Protein AF-A0A8X7X9A6-F1 (afdb_monomer_lite)

Sequence (214 aa):
MVQKIMFDCARGTQYQRFAFVFLFKFRELNLLDTETEPQMSLTRLIVRHYKYLNDPKLREILKKPESLLFIFDGLDEYKHKLDFTQEKLCSNPDDFFPVHILVTSLFRRTLLKGCTVLITTRPTALETLDMKRVDRFAEILGFFPEQRLMYFKKFFGDADQGSEAFQYVEENAILYTMCFNPSYCWIICSVLKSHFMTPEEERGAAPKLSLSSL

Foldseek 3Di:
DVVVVVVCCVVVVDDVLAPDEAEDELLVLQVQCDPVQNKFFLLVVRCVVVVVDDSVNVVVNLVCQLNYEYEYEEVVNHPDQQDLPPVLADQDRGDIDGPSNVVSNVLQCSYSNNHHYHYDYDPVCCVSDPVVSDPDDDDDFADDPVRLLVLQCVLLVHNVLSNVLLVVQVVPPVLNVVNSHVVSSVVSSVQQNVQSVDPPVPHDDGDDDDPVVD

Secondary structure (DSSP, 8-state):
-HHHHHHHHHTTSS-TT-SEEEEEEHHHHTTT--TT-S-B-HHHHHHHH-TTS-HHHHHHHHT-GGGEEEEEE-GGG-SSPPP--GGG----TTS-B-HHHHHHHHHTTSSSTT-EEEE---GGGGGGS-GGG-S---------HHHHHHHHHHHHSSHHHHHHHHHHHHTSHHHHHHTTSHHHHHHHHHHHHHHHTS-GGG--SPP---TT--

InterPro domains:
  IPR007111 NACHT nucleoside triphosphatase [PF05729] (2-158)
  IPR007111 NACHT nucleoside triphosphatase [PS50837] (1-125)
  IPR027417 P-loop containing nucleoside triphosphate hydrolase [G3DSA:3.40.50.300] (1-134)
  IPR050637 NLRP family, innate immunity and inflammation regulators [PTHR45690] (1-204)

Radius of gyration: 22.31 Å; chains: 1; bounding box: 51×38×62 Å

Organism: Polypterus senegalus (NCBI:txid55291)

pLDDT: mean 91.32, std 8.47, range [50.25, 98.31]

Structure (mmCIF, N/CA/C/O backbone):
data_AF-A0A8X7X9A6-F1
#
_entry.id   AF-A0A8X7X9A6-F1
#
loop_
_atom_site.group_PDB
_atom_site.id
_atom_site.type_symbol
_atom_site.label_atom_id
_atom_site.label_alt_id
_atom_site.label_comp_id
_atom_site.label_asym_id
_atom_site.label_entity_id
_atom_site.label_seq_id
_atom_site.pdbx_PDB_ins_code
_atom_site.Cartn_x
_atom_site.Cartn_y
_atom_site.Cartn_z
_atom_site.occupancy
_atom_site.B_iso_or_equiv
_atom_site.auth_seq_id
_atom_site.auth_comp_id
_atom_site.auth_asym_id
_atom_site.auth_atom_id
_atom_site.pdbx_PDB_model_num
ATOM 1 N N . MET A 1 1 ? -5.008 -0.298 4.026 1.00 90.00 1 MET A N 1
ATOM 2 C CA . MET A 1 1 ? -5.620 -0.645 2.719 1.00 90.00 1 MET A CA 1
ATOM 3 C C . MET A 1 1 ? -4.847 -1.742 1.991 1.00 90.00 1 MET A C 1
ATOM 5 O O . MET A 1 1 ? -5.421 -2.796 1.766 1.00 90.00 1 MET A O 1
ATOM 9 N N . VAL A 1 2 ? -3.567 -1.540 1.658 1.00 94.12 2 VAL A N 1
ATOM 10 C CA . VAL A 1 2 ? -2.753 -2.500 0.879 1.00 94.12 2 VAL A CA 1
ATOM 11 C C . VAL A 1 2 ? -2.776 -3.922 1.449 1.00 94.12 2 VAL A C 1
ATOM 13 O O . VAL A 1 2 ? -3.038 -4.874 0.723 1.00 94.12 2 VAL A O 1
ATOM 16 N N . GLN A 1 3 ? -2.622 -4.073 2.767 1.00 92.19 3 GLN A N 1
ATOM 17 C CA . GLN A 1 3 ? -2.722 -5.381 3.429 1.00 92.19 3 GLN A CA 1
ATOM 18 C C . GLN A 1 3 ? -4.077 -6.075 3.205 1.00 92.19 3 GLN A C 1
ATOM 20 O O . GLN A 1 3 ? -4.126 -7.293 3.063 1.00 92.19 3 GLN A O 1
ATOM 25 N N . LYS A 1 4 ? -5.179 -5.316 3.124 1.00 91.94 4 LYS A N 1
ATOM 26 C CA . LYS A 1 4 ? -6.513 -5.861 2.836 1.00 91.94 4 LYS A CA 1
ATOM 27 C C . LYS A 1 4 ? -6.618 -6.342 1.389 1.00 91.94 4 LYS A C 1
ATOM 29 O O . LYS A 1 4 ? -7.165 -7.415 1.173 1.00 91.94 4 LYS A O 1
ATOM 34 N N . ILE A 1 5 ? -6.042 -5.604 0.434 1.00 92.94 5 ILE A N 1
ATOM 35 C CA . ILE A 1 5 ? -5.949 -6.028 -0.975 1.00 92.94 5 ILE A CA 1
ATOM 36 C C . ILE A 1 5 ? -5.202 -7.362 -1.069 1.00 92.94 5 ILE A C 1
ATOM 38 O O . ILE A 1 5 ? -5.707 -8.303 -1.675 1.00 92.94 5 ILE A O 1
ATOM 42 N N . MET A 1 6 ? -4.041 -7.463 -0.412 1.00 92.38 6 MET A N 1
ATOM 43 C CA . MET A 1 6 ? -3.255 -8.702 -0.365 1.00 92.38 6 MET A CA 1
ATOM 44 C C . MET A 1 6 ? -4.058 -9.861 0.232 1.00 92.38 6 MET A C 1
ATOM 46 O O . MET A 1 6 ? -4.096 -10.947 -0.343 1.00 92.38 6 MET A O 1
ATOM 50 N N . PHE A 1 7 ? -4.728 -9.624 1.362 1.00 93.06 7 PHE A N 1
ATOM 51 C CA . PHE A 1 7 ? -5.538 -10.632 2.042 1.00 93.06 7 PHE A CA 1
ATOM 52 C C . PHE A 1 7 ? -6.712 -11.121 1.183 1.00 93.06 7 PHE A C 1
ATOM 54 O O . PHE A 1 7 ? -6.932 -12.326 1.072 1.00 93.06 7 PHE A O 1
ATOM 61 N N . ASP A 1 8 ? -7.451 -10.206 0.554 1.00 93.38 8 ASP A N 1
ATOM 62 C CA . ASP A 1 8 ? -8.605 -10.566 -0.272 1.00 93.38 8 ASP A CA 1
ATOM 63 C C . ASP A 1 8 ? -8.198 -11.273 -1.563 1.00 93.38 8 ASP A C 1
ATOM 65 O O . ASP A 1 8 ? -8.866 -12.222 -1.977 1.00 93.38 8 ASP A O 1
ATOM 69 N N . CYS A 1 9 ? -7.082 -10.851 -2.165 1.00 91.75 9 CYS A N 1
ATOM 70 C CA . CYS A 1 9 ? -6.512 -11.529 -3.321 1.00 91.75 9 CYS A CA 1
ATOM 71 C C . CYS A 1 9 ? -6.091 -12.959 -2.959 1.00 91.75 9 CYS A C 1
ATOM 73 O O . CYS A 1 9 ? -6.459 -13.899 -3.656 1.00 91.75 9 CYS A O 1
ATOM 75 N N . ALA A 1 10 ? -5.386 -13.145 -1.836 1.00 90.69 10 ALA A N 1
ATOM 76 C CA . ALA A 1 10 ? -4.943 -14.464 -1.378 1.00 90.69 10 ALA A CA 1
ATOM 77 C C . ALA A 1 10 ? -6.111 -15.407 -1.043 1.00 90.69 10 ALA A C 1
ATOM 79 O O . ALA A 1 10 ? -5.999 -16.618 -1.220 1.00 90.69 10 ALA A O 1
ATOM 80 N N . ARG A 1 11 ? -7.245 -14.865 -0.580 1.00 93.00 11 ARG A N 1
ATOM 81 C CA . ARG A 1 11 ? -8.472 -15.640 -0.335 1.00 93.00 11 ARG A CA 1
ATOM 82 C C . ARG A 1 11 ? -9.346 -15.834 -1.574 1.00 93.00 11 ARG A C 1
ATOM 84 O O . ARG A 1 11 ? -10.337 -16.554 -1.488 1.00 93.00 11 ARG A O 1
ATOM 91 N N . GLY A 1 12 ? -9.036 -15.166 -2.683 1.00 91.12 12 GLY A N 1
ATOM 92 C CA . GLY A 1 12 ? -9.871 -15.163 -3.881 1.00 91.12 12 GLY A CA 1
ATOM 93 C C . GLY A 1 12 ? -11.242 -14.508 -3.678 1.00 91.12 12 GLY A C 1
ATOM 94 O O . GLY A 1 12 ? -12.165 -14.786 -4.441 1.00 91.12 12 GLY A O 1
ATOM 95 N N . THR A 1 13 ? -11.409 -13.657 -2.660 1.00 93.25 13 THR A N 1
ATOM 96 C CA . THR A 1 13 ? -12.679 -12.954 -2.400 1.00 93.25 13 THR A CA 1
ATOM 97 C C . THR A 1 13 ? -12.831 -11.708 -3.264 1.00 93.25 13 THR A C 1
ATOM 99 O O . THR A 1 13 ? -13.952 -11.326 -3.587 1.00 93.25 13 THR A O 1
ATOM 102 N N . GLN A 1 14 ? -11.716 -11.079 -3.640 1.00 92.56 14 GLN A N 1
ATOM 103 C CA . GLN A 1 14 ? -11.644 -9.946 -4.562 1.00 92.56 14 GLN A CA 1
ATOM 104 C C . GLN A 1 14 ? -10.390 -10.075 -5.432 1.00 92.56 14 GLN A C 1
ATOM 106 O O . GLN A 1 14 ? -9.480 -10.838 -5.116 1.00 92.56 14 GLN A O 1
ATOM 111 N N . TYR A 1 15 ? -10.326 -9.289 -6.509 1.00 92.25 15 TYR A N 1
ATOM 112 C CA . TYR A 1 15 ? -9.143 -9.171 -7.367 1.00 92.25 15 TYR A CA 1
ATOM 113 C C . TYR A 1 15 ? -8.709 -10.471 -8.076 1.00 92.25 15 TYR A C 1
ATOM 115 O O . TYR A 1 15 ? -7.549 -10.580 -8.466 1.00 92.25 15 TYR A O 1
ATOM 123 N N . GLN A 1 16 ? -9.628 -11.417 -8.336 1.00 92.12 16 GLN A N 1
ATOM 124 C CA . GLN A 1 16 ? -9.291 -12.739 -8.908 1.00 92.12 16 GLN A CA 1
ATOM 125 C C . GLN A 1 16 ? -8.669 -12.690 -10.315 1.00 92.12 16 GLN A C 1
ATOM 127 O O . GLN A 1 16 ? -8.129 -13.686 -10.786 1.00 92.12 16 GLN A O 1
ATOM 132 N N . ARG A 1 17 ? -8.723 -11.540 -10.999 1.00 94.62 17 ARG A N 1
ATOM 133 C CA . ARG A 1 17 ? -8.012 -11.335 -12.271 1.00 94.62 17 ARG A CA 1
ATOM 134 C C . ARG A 1 17 ? -6.488 -11.410 -12.131 1.00 94.62 17 ARG A C 1
ATOM 136 O O . ARG A 1 17 ? -5.809 -11.622 -13.129 1.00 94.62 17 ARG A O 1
ATOM 143 N N . PHE A 1 18 ? -5.955 -11.186 -10.928 1.00 95.62 18 PHE A N 1
ATOM 144 C CA . PHE A 1 18 ? -4.522 -11.232 -10.676 1.00 95.62 18 PHE A CA 1
ATOM 145 C C . PHE A 1 18 ? -4.132 -12.596 -10.117 1.00 95.62 18 PHE A C 1
ATOM 147 O O . PHE A 1 18 ? -4.610 -13.006 -9.063 1.00 95.62 18 PHE A O 1
ATOM 154 N N . ALA A 1 19 ? -3.236 -13.283 -10.820 1.00 92.56 19 ALA A N 1
ATOM 155 C CA . ALA A 1 19 ? -2.636 -14.523 -10.347 1.00 92.56 19 ALA A CA 1
ATOM 156 C C . ALA A 1 19 ? -1.534 -14.249 -9.313 1.00 92.56 19 ALA A C 1
ATOM 158 O O . ALA A 1 19 ? -1.322 -15.055 -8.410 1.00 92.56 19 ALA A O 1
ATOM 159 N N . PHE A 1 20 ? -0.842 -13.108 -9.438 1.00 93.50 20 PHE A N 1
ATOM 160 C CA . PHE A 1 20 ? 0.237 -12.709 -8.538 1.00 93.50 20 PHE A CA 1
ATOM 161 C C . PHE A 1 20 ? 0.156 -11.227 -8.184 1.00 93.50 20 PHE A C 1
ATOM 163 O O . PHE A 1 20 ? -0.096 -10.372 -9.038 1.00 93.50 20 PHE A O 1
ATOM 170 N N . VAL A 1 21 ? 0.431 -10.935 -6.912 1.00 95.69 21 VAL A N 1
ATOM 171 C CA . VAL A 1 21 ? 0.544 -9.573 -6.391 1.00 95.69 21 VAL A CA 1
ATOM 172 C C . VAL A 1 21 ? 1.913 -9.399 -5.747 1.00 95.69 21 VAL A C 1
ATOM 174 O O . VAL A 1 21 ? 2.234 -10.075 -4.770 1.00 95.69 21 VAL A O 1
ATOM 177 N N . PHE A 1 22 ? 2.707 -8.482 -6.289 1.00 96.50 22 PHE A N 1
ATOM 178 C CA . PHE A 1 22 ? 4.009 -8.106 -5.756 1.00 96.50 22 PHE A CA 1
ATOM 179 C C . PHE A 1 22 ? 3.884 -6.782 -5.011 1.00 96.50 22 PHE A C 1
ATOM 181 O O . PHE A 1 22 ? 3.679 -5.738 -5.620 1.00 96.50 22 PHE A O 1
ATOM 188 N N . LEU A 1 23 ? 4.011 -6.827 -3.691 1.00 97.25 23 LEU A N 1
ATOM 189 C CA . LEU A 1 23 ? 4.102 -5.656 -2.829 1.00 97.25 23 LEU A CA 1
ATOM 190 C C . LEU A 1 23 ? 5.566 -5.272 -2.584 1.00 97.25 23 LEU A C 1
ATOM 192 O O . LEU A 1 23 ? 6.362 -6.104 -2.147 1.00 97.25 23 LEU A O 1
ATOM 196 N N . PHE A 1 24 ? 5.883 -4.001 -2.797 1.00 97.12 24 PHE A N 1
ATOM 197 C CA . PHE A 1 24 ? 7.146 -3.372 -2.434 1.00 97.12 24 PHE A CA 1
ATOM 198 C C . PHE A 1 24 ? 6.859 -2.088 -1.662 1.00 97.12 24 PHE A C 1
ATOM 200 O O . PHE A 1 24 ? 6.059 -1.266 -2.105 1.00 97.12 24 PHE A O 1
ATOM 207 N N . LYS A 1 25 ? 7.514 -1.880 -0.520 1.00 96.81 25 LYS A N 1
ATOM 208 C CA . LYS A 1 25 ? 7.434 -0.597 0.189 1.00 96.81 25 LYS A CA 1
ATOM 209 C C . LYS A 1 25 ? 8.600 0.279 -0.219 1.00 96.81 25 LYS A C 1
ATOM 211 O O . LYS A 1 25 ? 9.745 -0.164 -0.142 1.00 96.81 25 LYS A O 1
ATOM 216 N N . PHE A 1 26 ? 8.351 1.531 -0.578 1.00 96.25 26 PHE A N 1
ATOM 217 C CA . PHE A 1 26 ? 9.426 2.439 -0.980 1.00 96.25 26 PHE A CA 1
ATOM 218 C C . PHE A 1 26 ? 10.484 2.636 0.110 1.00 96.25 26 PHE A C 1
ATOM 220 O O . PHE A 1 26 ? 11.677 2.674 -0.194 1.00 96.25 26 PHE A O 1
ATOM 227 N N . ARG A 1 27 ? 10.075 2.646 1.385 1.00 95.12 27 ARG A N 1
ATOM 228 C CA . ARG A 1 27 ? 11.006 2.664 2.520 1.00 95.12 27 ARG A CA 1
ATOM 229 C C . ARG A 1 27 ? 11.972 1.473 2.525 1.00 95.12 27 ARG A C 1
ATOM 231 O O . ARG A 1 27 ? 13.132 1.643 2.880 1.00 95.12 27 ARG A O 1
ATOM 238 N N . GLU A 1 28 ? 11.512 0.286 2.134 1.00 93.88 28 GLU A N 1
ATOM 239 C CA . GLU A 1 28 ? 12.356 -0.912 2.020 1.00 93.88 28 GLU A CA 1
ATOM 240 C C . GLU A 1 28 ? 13.242 -0.830 0.765 1.00 93.88 28 GLU A C 1
ATOM 242 O O . GLU A 1 28 ? 14.424 -1.161 0.824 1.00 93.88 28 GLU A O 1
ATOM 247 N N . LEU A 1 29 ? 12.720 -0.291 -0.345 1.00 93.88 29 LEU A N 1
ATOM 248 C CA . LEU A 1 29 ? 13.490 -0.072 -1.577 1.00 93.88 29 LEU A CA 1
ATOM 249 C C . LEU A 1 29 ? 14.658 0.911 -1.391 1.00 93.88 29 LEU A C 1
ATOM 251 O O . LEU A 1 29 ? 15.699 0.736 -2.021 1.00 93.88 29 LEU A O 1
ATOM 255 N N . ASN A 1 30 ? 14.532 1.901 -0.501 1.00 92.31 30 ASN A N 1
ATOM 256 C CA . ASN A 1 30 ? 15.628 2.819 -0.157 1.00 92.31 30 ASN A CA 1
ATOM 257 C C . ASN A 1 30 ? 16.884 2.097 0.365 1.00 92.31 30 ASN A C 1
ATOM 259 O O . ASN A 1 30 ? 17.984 2.638 0.233 1.00 92.31 30 ASN A O 1
ATOM 263 N N . LEU A 1 31 ? 16.718 0.907 0.959 1.00 90.25 31 LEU A N 1
ATOM 264 C CA . LEU A 1 31 ? 17.797 0.090 1.529 1.00 90.25 31 LEU A CA 1
ATOM 265 C C . LEU A 1 31 ? 18.546 -0.736 0.477 1.00 90.25 31 LEU A C 1
ATOM 267 O O . LEU A 1 31 ? 19.560 -1.348 0.797 1.00 90.25 31 LEU A O 1
ATOM 271 N N . LEU A 1 32 ? 18.020 -0.810 -0.747 1.00 86.94 32 LEU A N 1
ATOM 272 C CA . LEU A 1 32 ? 18.603 -1.588 -1.844 1.00 86.94 32 LEU A CA 1
ATOM 273 C C . LEU A 1 32 ? 19.543 -0.762 -2.710 1.00 86.94 32 LEU A C 1
ATOM 275 O O . LEU A 1 32 ? 20.380 -1.319 -3.403 1.00 86.94 32 LEU A O 1
ATOM 279 N N . ASP A 1 33 ? 19.393 0.555 -2.661 1.00 74.44 33 ASP A N 1
ATOM 280 C CA . ASP A 1 33 ? 20.302 1.497 -3.288 1.00 74.44 33 ASP A CA 1
ATOM 281 C C . ASP A 1 33 ? 21.493 1.737 -2.346 1.00 74.44 33 ASP A C 1
ATOM 283 O O . ASP A 1 33 ? 21.508 2.686 -1.553 1.00 74.44 33 ASP A O 1
ATOM 287 N N . THR A 1 34 ? 22.438 0.792 -2.376 1.00 74.19 34 THR A N 1
ATOM 288 C CA . THR A 1 34 ? 23.719 0.831 -1.657 1.00 74.19 34 THR A CA 1
ATOM 289 C C . THR A 1 34 ? 24.877 0.921 -2.645 1.00 74.19 34 THR A C 1
ATOM 291 O O . THR A 1 34 ? 24.765 0.480 -3.787 1.00 74.19 34 THR A O 1
ATOM 294 N N . GLU A 1 35 ? 26.032 1.415 -2.189 1.00 62.78 35 GLU A N 1
ATOM 295 C CA . GLU A 1 35 ? 27.257 1.491 -3.007 1.00 62.78 35 GLU A CA 1
ATOM 296 C C . GLU A 1 35 ? 27.673 0.132 -3.604 1.00 62.78 35 GLU A C 1
ATOM 298 O O . GLU A 1 35 ? 28.313 0.073 -4.650 1.00 62.78 35 GLU A O 1
ATOM 303 N N . THR A 1 36 ? 27.286 -0.969 -2.956 1.00 66.62 36 THR A N 1
ATOM 304 C CA . THR A 1 36 ? 27.638 -2.342 -3.339 1.00 66.62 36 THR A CA 1
ATOM 305 C C . THR A 1 36 ? 26.687 -2.995 -4.345 1.00 66.62 36 THR A C 1
ATOM 307 O O . THR A 1 36 ? 27.099 -3.917 -5.046 1.00 66.62 36 THR A O 1
ATOM 310 N N . GLU A 1 37 ? 25.432 -2.550 -4.447 1.00 72.12 37 GLU A N 1
ATOM 311 C CA . GLU A 1 37 ? 24.448 -3.074 -5.407 1.00 72.12 37 GLU A CA 1
ATOM 312 C C . GLU A 1 37 ? 23.627 -1.928 -6.030 1.00 72.12 37 GLU A C 1
ATOM 314 O O . GLU A 1 37 ? 22.408 -1.875 -5.866 1.00 72.12 37 GLU A O 1
ATOM 319 N N . PRO A 1 38 ? 24.265 -1.010 -6.782 1.00 83.88 38 PRO A N 1
ATOM 320 C CA . PRO A 1 38 ? 23.601 0.193 -7.299 1.00 83.88 38 PRO A CA 1
ATOM 321 C C . PRO A 1 38 ? 22.536 -0.109 -8.369 1.00 83.88 38 PRO A C 1
ATOM 323 O O . PRO A 1 38 ? 21.730 0.751 -8.728 1.00 83.88 38 PRO A O 1
ATOM 326 N N . GLN A 1 39 ? 22.550 -1.322 -8.927 1.00 92.31 39 GLN A N 1
ATOM 327 C CA . GLN A 1 39 ? 21.644 -1.767 -9.978 1.00 92.31 39 GLN A CA 1
ATOM 328 C C . GLN A 1 39 ? 21.251 -3.227 -9.767 1.00 92.31 39 GLN A C 1
ATOM 330 O O . GLN A 1 39 ? 22.056 -4.061 -9.343 1.00 92.31 39 GLN A O 1
ATOM 335 N N . MET A 1 40 ? 20.012 -3.555 -10.119 1.00 93.31 40 MET A N 1
ATOM 336 C CA . MET A 1 40 ? 19.513 -4.926 -10.147 1.00 93.31 40 MET A CA 1
ATOM 337 C C . MET A 1 40 ? 18.455 -5.090 -11.231 1.00 93.31 40 MET A C 1
ATOM 339 O O . MET A 1 40 ? 17.904 -4.113 -11.728 1.00 93.31 40 MET A O 1
ATOM 343 N N . SER A 1 41 ? 18.173 -6.332 -11.606 1.00 95.69 41 SER A N 1
ATOM 344 C CA . SER A 1 41 ? 17.049 -6.647 -12.479 1.00 95.69 41 SER A CA 1
ATOM 345 C C . SER A 1 41 ? 15.729 -6.692 -11.703 1.00 95.69 41 SER A C 1
ATOM 347 O O . SER A 1 41 ? 15.715 -6.870 -10.478 1.00 95.69 41 SER A O 1
ATOM 349 N N . LEU A 1 42 ? 14.597 -6.588 -12.409 1.00 96.69 42 LEU A N 1
ATOM 350 C CA . LEU A 1 42 ? 13.281 -6.785 -11.792 1.00 96.69 42 LEU A CA 1
ATOM 351 C C . LEU A 1 42 ? 13.141 -8.211 -11.246 1.00 96.69 42 LEU A C 1
ATOM 353 O O . LEU A 1 42 ? 12.592 -8.401 -10.160 1.00 96.69 42 LEU A O 1
ATOM 357 N N . THR A 1 43 ? 13.669 -9.208 -11.963 1.00 95.88 43 THR A N 1
ATOM 358 C CA . THR A 1 43 ? 13.678 -10.602 -11.500 1.00 95.88 43 THR A CA 1
ATOM 359 C C . THR A 1 43 ? 14.405 -10.736 -10.163 1.00 95.88 43 THR A C 1
ATOM 361 O O . THR A 1 43 ? 13.825 -11.241 -9.200 1.00 95.88 43 THR A O 1
ATOM 364 N N . ARG A 1 44 ? 15.610 -10.166 -10.041 1.00 93.81 44 ARG A N 1
ATOM 365 C CA . ARG A 1 44 ? 16.379 -10.158 -8.788 1.00 93.81 44 ARG A CA 1
ATOM 366 C C . ARG A 1 44 ? 15.660 -9.403 -7.668 1.00 93.81 44 ARG A C 1
ATOM 368 O O . ARG A 1 44 ? 15.648 -9.882 -6.532 1.00 93.81 44 ARG A O 1
ATOM 375 N N . LEU A 1 45 ? 15.040 -8.260 -7.973 1.00 94.69 45 LEU A N 1
ATOM 376 C CA . LEU A 1 45 ? 14.261 -7.484 -7.004 1.00 94.69 45 LEU A CA 1
ATOM 377 C C . LEU A 1 45 ? 13.106 -8.313 -6.415 1.00 94.69 45 LEU A C 1
ATOM 379 O O . LEU A 1 45 ? 12.915 -8.325 -5.194 1.00 94.69 45 LEU A O 1
ATOM 383 N N . ILE A 1 46 ? 12.371 -9.033 -7.269 1.00 95.69 46 ILE A N 1
ATOM 384 C CA . ILE A 1 46 ? 11.277 -9.917 -6.853 1.00 95.69 46 ILE A CA 1
ATOM 385 C C . ILE A 1 46 ? 11.818 -11.071 -6.006 1.00 95.69 46 ILE A C 1
ATOM 387 O O . ILE A 1 46 ? 11.346 -11.254 -4.887 1.00 95.69 46 ILE A O 1
ATOM 391 N N . VAL A 1 47 ? 12.828 -11.811 -6.474 1.00 93.38 47 VAL A N 1
ATOM 392 C CA . VAL A 1 47 ? 13.394 -12.964 -5.741 1.00 93.38 47 VAL A CA 1
ATOM 393 C C . VAL A 1 47 ? 13.900 -12.561 -4.351 1.00 93.38 47 VAL A C 1
ATOM 395 O O . VAL A 1 47 ? 13.724 -13.302 -3.383 1.00 93.38 47 VAL A O 1
ATOM 398 N N . ARG A 1 48 ? 14.475 -11.359 -4.210 1.00 89.94 48 ARG A N 1
ATOM 399 C CA . ARG A 1 48 ? 14.961 -10.853 -2.917 1.00 89.94 48 ARG A CA 1
ATOM 400 C C . ARG A 1 48 ? 13.844 -10.685 -1.881 1.00 89.94 48 ARG A C 1
ATOM 402 O O . ARG A 1 48 ? 14.064 -11.008 -0.714 1.00 89.94 48 ARG A O 1
ATOM 409 N N . HIS A 1 49 ? 12.667 -10.216 -2.299 1.00 90.56 49 HIS A N 1
ATOM 410 C CA . HIS A 1 49 ? 11.500 -10.047 -1.419 1.00 90.56 49 HIS A CA 1
ATOM 411 C C . HIS A 1 49 ? 10.671 -11.332 -1.293 1.00 90.56 49 HIS A C 1
ATOM 413 O O . HIS A 1 49 ? 10.076 -11.598 -0.251 1.00 90.56 49 HIS A O 1
ATOM 419 N N . TYR A 1 50 ? 10.670 -12.159 -2.336 1.00 91.69 50 TYR A N 1
ATOM 420 C CA . TYR A 1 50 ? 9.845 -13.351 -2.476 1.00 91.69 50 TYR A CA 1
ATOM 421 C C . TYR A 1 50 ? 10.729 -14.575 -2.715 1.00 91.69 50 TYR A C 1
ATOM 423 O O . TYR A 1 50 ? 10.663 -15.207 -3.765 1.00 91.69 50 TYR A O 1
ATOM 431 N N . LYS A 1 51 ? 11.547 -14.934 -1.716 1.00 86.50 51 LYS A N 1
ATOM 432 C CA . LYS A 1 51 ? 12.578 -15.993 -1.807 1.00 86.50 51 LYS A CA 1
ATOM 433 C C . LYS A 1 51 ? 12.067 -17.365 -2.270 1.00 86.50 51 LYS A C 1
ATOM 435 O O . LYS A 1 51 ? 12.851 -18.197 -2.709 1.00 86.50 51 LYS A O 1
ATOM 440 N N . TYR A 1 52 ? 10.766 -17.619 -2.142 1.00 86.25 52 TYR A N 1
ATOM 441 C CA . TYR A 1 52 ? 10.121 -18.857 -2.585 1.00 86.25 52 TYR A CA 1
ATOM 442 C C . TYR A 1 52 ? 9.879 -18.911 -4.105 1.00 86.25 52 TYR A C 1
ATOM 444 O O . TYR A 1 52 ? 9.605 -19.985 -4.648 1.00 86.25 52 TYR A O 1
ATOM 452 N N . LEU A 1 53 ? 9.976 -17.775 -4.800 1.00 88.38 53 LEU A N 1
ATOM 453 C CA . LEU A 1 53 ? 9.977 -17.697 -6.255 1.00 88.38 53 LEU A CA 1
ATOM 454 C C . LEU A 1 53 ? 11.421 -17.851 -6.728 1.00 88.38 53 LEU A C 1
ATOM 456 O O . LEU A 1 53 ? 12.227 -16.943 -6.574 1.00 88.38 53 LEU A O 1
ATOM 460 N N . ASN A 1 54 ? 11.759 -19.015 -7.276 1.00 82.38 54 ASN A N 1
ATOM 461 C CA . ASN A 1 54 ? 13.033 -19.208 -7.963 1.00 82.38 54 ASN A CA 1
ATOM 462 C C . ASN A 1 54 ? 12.953 -18.693 -9.412 1.00 82.38 54 ASN A C 1
ATOM 464 O O . ASN A 1 54 ? 11.860 -18.578 -9.976 1.00 82.38 54 ASN A O 1
ATOM 468 N N . ASP A 1 55 ? 14.108 -18.412 -10.022 1.00 77.50 55 ASP A N 1
ATOM 469 C CA . ASP A 1 55 ? 14.194 -17.792 -11.353 1.00 77.50 55 ASP A CA 1
ATOM 470 C C . ASP A 1 55 ? 13.345 -18.485 -12.437 1.00 77.50 55 ASP A C 1
ATOM 472 O O . ASP A 1 55 ? 12.631 -17.778 -13.150 1.00 77.50 55 ASP A O 1
ATOM 476 N N . PRO A 1 56 ? 13.325 -19.830 -12.573 1.00 87.06 56 PRO A N 1
ATOM 477 C CA . PRO A 1 56 ? 12.520 -20.476 -13.610 1.00 87.06 56 PRO A CA 1
ATOM 478 C C . PRO A 1 56 ? 11.015 -20.242 -13.436 1.00 87.06 56 PRO A C 1
ATOM 480 O O . PRO A 1 56 ? 10.331 -19.895 -14.395 1.00 87.06 56 PRO A O 1
ATOM 483 N N . LYS A 1 57 ? 10.488 -20.383 -12.209 1.00 88.50 57 LYS A N 1
ATOM 484 C CA . LYS A 1 57 ? 9.058 -20.160 -11.940 1.00 88.50 57 LYS A CA 1
ATOM 485 C C . LYS A 1 57 ? 8.683 -18.699 -12.132 1.00 88.50 57 LYS A C 1
ATOM 487 O O . LYS A 1 57 ? 7.638 -18.410 -12.708 1.00 88.50 57 LYS A O 1
ATOM 492 N N . LEU A 1 58 ? 9.538 -17.788 -11.669 1.00 94.19 58 LEU A N 1
ATOM 493 C CA . LEU A 1 58 ? 9.309 -16.360 -11.826 1.00 94.19 58 LEU A CA 1
ATOM 494 C C . LEU A 1 58 ? 9.224 -15.972 -13.304 1.00 94.19 58 LEU A C 1
ATOM 496 O O . LEU A 1 58 ? 8.291 -15.277 -13.694 1.00 94.19 58 LEU A O 1
ATOM 500 N N . ARG A 1 59 ? 10.138 -16.468 -14.144 1.00 92.56 59 ARG A N 1
ATOM 501 C CA . ARG A 1 59 ? 10.124 -16.192 -15.588 1.00 92.56 59 ARG A CA 1
ATOM 502 C C . ARG A 1 59 ? 8.816 -16.619 -16.250 1.00 92.56 59 ARG A C 1
ATOM 504 O O . ARG A 1 59 ? 8.288 -15.860 -17.054 1.00 92.56 59 ARG A O 1
ATOM 511 N N . GLU A 1 60 ? 8.257 -17.774 -15.887 1.00 93.81 60 GLU A N 1
ATOM 512 C CA . GLU A 1 60 ? 6.950 -18.201 -16.409 1.00 93.81 60 GLU A CA 1
ATOM 513 C C . GLU A 1 60 ? 5.801 -17.303 -15.935 1.00 93.81 60 GLU A C 1
ATOM 515 O O . GLU A 1 60 ? 4.913 -16.979 -16.724 1.00 93.81 60 GLU A O 1
ATOM 520 N N . ILE A 1 61 ? 5.832 -16.848 -14.678 1.00 95.25 61 ILE A N 1
ATOM 521 C CA . ILE A 1 61 ? 4.844 -15.901 -14.137 1.00 95.25 61 ILE A CA 1
ATOM 522 C C . ILE A 1 61 ? 4.887 -14.578 -14.914 1.00 95.25 61 ILE A C 1
ATOM 524 O O . ILE A 1 61 ? 3.846 -14.052 -15.311 1.00 95.25 61 ILE A O 1
ATOM 528 N N . LEU A 1 62 ? 6.089 -14.060 -15.184 1.00 96.38 62 LEU A N 1
ATOM 529 C CA . LEU A 1 62 ? 6.279 -12.777 -15.864 1.00 96.38 62 LEU A CA 1
ATOM 530 C C . LEU A 1 62 ? 5.837 -12.779 -17.339 1.00 96.38 62 LEU A C 1
ATOM 532 O O . LEU A 1 62 ? 5.616 -11.705 -17.896 1.00 96.38 62 LEU A O 1
ATOM 536 N N . LYS A 1 63 ? 5.638 -13.950 -17.966 1.00 95.56 63 LYS A N 1
ATOM 537 C CA . LYS A 1 63 ? 5.105 -14.061 -19.340 1.00 95.56 63 LYS A CA 1
ATOM 538 C C . LYS A 1 63 ? 3.626 -13.680 -19.470 1.00 95.56 63 LYS A C 1
ATOM 540 O O . LYS A 1 63 ? 3.167 -13.505 -20.596 1.00 95.56 63 LYS A O 1
ATOM 545 N N . LYS A 1 64 ? 2.885 -13.564 -18.361 1.00 97.06 64 LYS A N 1
ATOM 546 C CA . LYS A 1 64 ? 1.454 -13.196 -18.340 1.00 97.06 64 LYS A CA 1
ATOM 547 C C . LYS A 1 64 ? 1.225 -11.872 -17.602 1.00 97.06 64 LYS A C 1
ATOM 549 O O . LYS A 1 64 ? 0.599 -11.872 -16.534 1.00 97.06 64 LYS A O 1
ATOM 554 N N . PRO A 1 65 ? 1.771 -10.749 -18.106 1.00 97.38 65 PRO A N 1
ATOM 555 C CA . PRO A 1 65 ? 1.783 -9.474 -17.395 1.00 97.38 65 PRO A CA 1
ATOM 556 C C . PRO A 1 65 ? 0.386 -8.987 -16.990 1.00 97.38 65 PRO A C 1
ATOM 558 O O . PRO A 1 65 ? 0.238 -8.433 -15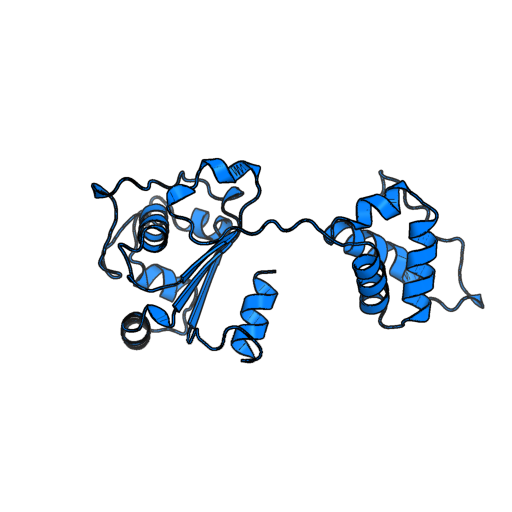.908 1.00 97.38 65 PRO A O 1
ATOM 561 N N . GLU A 1 66 ? -0.650 -9.252 -17.785 1.00 97.62 66 GLU A N 1
ATOM 562 C CA . GLU A 1 66 ? -2.052 -8.901 -17.514 1.00 97.62 66 GLU A CA 1
ATOM 563 C C . GLU A 1 66 ? -2.619 -9.504 -16.219 1.00 97.62 66 GLU A C 1
ATOM 565 O O . GLU A 1 66 ? -3.572 -8.971 -15.648 1.00 97.62 66 GLU A O 1
ATOM 570 N N . SER A 1 67 ? -2.009 -10.588 -15.735 1.00 96.94 67 SER A N 1
ATOM 571 C CA . SER A 1 67 ? -2.371 -11.258 -14.482 1.00 96.94 67 SER A CA 1
ATOM 572 C C . SER A 1 67 ? -1.548 -10.785 -13.277 1.00 96.94 67 SER A C 1
ATOM 574 O O . SER A 1 67 ? -1.678 -11.348 -12.188 1.00 96.94 67 SER A O 1
ATOM 576 N N . LEU A 1 68 ? -0.704 -9.761 -13.446 1.00 97.56 68 LEU A N 1
ATOM 577 C CA . LEU A 1 68 ? 0.202 -9.262 -12.413 1.00 97.56 68 LEU A CA 1
ATOM 578 C C . LEU A 1 68 ? -0.252 -7.903 -11.876 1.00 97.56 68 LEU A C 1
ATOM 580 O O . LEU A 1 68 ? -0.545 -6.973 -12.637 1.00 97.56 68 LEU A O 1
ATOM 584 N N . LEU A 1 69 ? -0.229 -7.777 -10.550 1.00 97.88 69 LEU A N 1
ATOM 585 C CA . LEU A 1 69 ? -0.374 -6.510 -9.843 1.00 97.88 69 LEU A CA 1
ATOM 586 C C . LEU A 1 69 ? 0.917 -6.184 -9.090 1.00 97.88 69 LEU A C 1
ATOM 588 O O . LEU A 1 69 ? 1.328 -6.921 -8.198 1.00 97.88 69 LEU A O 1
ATOM 592 N N . PHE A 1 70 ? 1.522 -5.047 -9.411 1.00 98.19 70 PHE A N 1
ATOM 593 C CA . PHE A 1 70 ? 2.628 -4.471 -8.656 1.00 98.19 70 PHE A CA 1
ATOM 594 C C . PHE A 1 70 ? 2.093 -3.362 -7.755 1.00 98.19 70 PHE A C 1
ATOM 596 O O . PHE A 1 70 ? 1.523 -2.388 -8.243 1.00 98.19 70 PHE A O 1
ATOM 603 N N . ILE A 1 71 ? 2.261 -3.503 -6.445 1.00 98.31 71 ILE A N 1
ATOM 604 C CA . ILE A 1 71 ? 1.915 -2.485 -5.457 1.00 98.31 71 ILE A CA 1
ATOM 605 C C . ILE A 1 71 ? 3.208 -1.855 -4.949 1.00 98.31 71 ILE A C 1
ATOM 607 O O . ILE A 1 71 ? 4.036 -2.548 -4.362 1.00 98.31 71 ILE A O 1
ATOM 611 N N . PHE A 1 72 ? 3.352 -0.546 -5.132 1.00 97.69 72 PHE A N 1
ATOM 612 C CA . PHE A 1 72 ? 4.409 0.253 -4.523 1.00 97.69 72 PHE A CA 1
ATOM 613 C C . PHE A 1 72 ? 3.811 1.148 -3.436 1.00 97.69 72 PHE A C 1
ATOM 615 O O . PHE A 1 72 ? 3.074 2.091 -3.724 1.00 97.69 72 PHE A O 1
ATOM 622 N N . ASP A 1 73 ? 4.087 0.812 -2.180 1.00 97.62 73 ASP A N 1
ATOM 623 C CA . ASP A 1 73 ? 3.467 1.438 -1.013 1.00 97.62 73 ASP A CA 1
ATOM 624 C C . ASP A 1 73 ? 4.374 2.535 -0.427 1.00 97.62 73 ASP A C 1
ATOM 626 O O . ASP A 1 73 ? 5.551 2.279 -0.150 1.00 97.62 73 ASP A O 1
ATOM 630 N N . GLY A 1 74 ? 3.829 3.743 -0.255 1.00 96.75 74 GLY A N 1
ATOM 631 C CA . GLY A 1 74 ? 4.462 4.866 0.448 1.00 96.75 74 GLY A CA 1
ATOM 632 C C . GLY A 1 74 ? 5.457 5.680 -0.380 1.00 96.75 74 GLY A C 1
ATOM 633 O O . GLY A 1 74 ? 6.592 5.864 0.048 1.00 96.75 74 GLY A O 1
ATOM 634 N N . LEU A 1 75 ? 5.079 6.171 -1.569 1.00 96.50 75 LEU A N 1
ATOM 635 C CA . LEU A 1 75 ? 5.991 6.950 -2.436 1.00 96.50 75 LEU A CA 1
ATOM 636 C C . LEU A 1 75 ? 6.600 8.177 -1.744 1.00 96.50 75 LEU A C 1
ATOM 638 O O . LEU A 1 75 ? 7.738 8.536 -2.019 1.00 96.50 75 LEU A O 1
ATOM 642 N N . ASP A 1 76 ? 5.868 8.800 -0.826 1.00 95.56 76 ASP A N 1
ATOM 643 C CA . ASP A 1 76 ? 6.351 9.927 -0.024 1.00 95.56 76 ASP A CA 1
ATOM 644 C C . ASP A 1 76 ? 7.518 9.576 0.916 1.00 95.56 76 ASP A C 1
ATOM 646 O O . ASP A 1 76 ? 8.193 10.474 1.412 1.00 95.56 76 ASP A O 1
ATOM 650 N N . GLU A 1 77 ? 7.780 8.288 1.147 1.00 95.44 77 GLU A N 1
ATOM 651 C CA . GLU A 1 77 ? 8.942 7.801 1.893 1.00 95.44 77 GLU A CA 1
ATOM 652 C C . GLU A 1 77 ? 10.137 7.481 0.976 1.00 95.44 77 GLU A C 1
ATOM 654 O O . GLU A 1 77 ? 11.184 7.044 1.462 1.00 95.44 77 GLU A O 1
ATOM 659 N N . TYR A 1 78 ? 10.013 7.644 -0.347 1.00 94.19 78 TYR A N 1
ATOM 660 C CA . TYR A 1 78 ? 11.080 7.300 -1.283 1.00 94.19 78 TYR A CA 1
ATOM 661 C C . TYR A 1 78 ? 12.137 8.401 -1.389 1.00 94.19 78 TYR A C 1
ATOM 663 O O . TYR A 1 78 ? 11.816 9.570 -1.592 1.00 94.19 78 TYR A O 1
ATOM 671 N N . LYS A 1 79 ? 13.421 8.029 -1.293 1.00 91.75 79 LYS A N 1
ATOM 672 C CA . LYS A 1 79 ? 14.533 8.997 -1.314 1.00 91.75 79 LYS A CA 1
ATOM 673 C C . LYS A 1 79 ? 14.877 9.502 -2.721 1.00 91.75 79 LYS A C 1
ATOM 675 O O . LYS A 1 79 ? 15.540 10.526 -2.857 1.00 91.75 79 LYS A O 1
ATOM 680 N N . HIS A 1 80 ? 14.455 8.786 -3.765 1.00 87.81 80 HIS A N 1
ATOM 681 C CA . HIS A 1 80 ? 14.753 9.142 -5.152 1.00 87.81 80 HIS A CA 1
ATOM 682 C C . HIS A 1 80 ? 13.545 9.743 -5.853 1.00 87.81 80 HIS A C 1
ATOM 684 O O . HIS A 1 80 ? 12.419 9.268 -5.718 1.00 87.81 80 HIS A O 1
ATOM 690 N N . LYS A 1 81 ? 13.807 10.731 -6.707 1.00 86.75 81 LYS A N 1
ATOM 691 C CA . LYS A 1 81 ? 12.813 11.213 -7.657 1.00 86.75 81 LYS A CA 1
ATOM 692 C C . LYS A 1 81 ? 12.585 10.160 -8.742 1.00 86.75 81 LYS A C 1
ATOM 694 O O . LYS A 1 81 ? 13.537 9.615 -9.298 1.00 86.75 81 LYS A O 1
ATOM 699 N N . LEU A 1 82 ? 11.322 9.908 -9.062 1.00 90.88 82 LEU A N 1
ATOM 700 C CA . LEU A 1 82 ? 10.951 9.065 -10.189 1.00 90.88 82 LEU A CA 1
ATOM 701 C C . LEU A 1 82 ? 11.189 9.824 -11.503 1.00 90.88 82 LEU A C 1
ATOM 703 O O . LEU A 1 82 ? 10.629 10.898 -11.722 1.00 90.88 82 LEU A O 1
ATOM 707 N N . ASP A 1 83 ? 12.048 9.276 -12.364 1.00 87.75 83 ASP A N 1
ATOM 708 C CA . ASP A 1 83 ? 12.344 9.823 -13.690 1.00 87.75 83 ASP A CA 1
ATOM 709 C C . ASP A 1 83 ? 11.587 9.041 -14.773 1.00 87.75 83 ASP A C 1
ATOM 711 O O . ASP A 1 83 ? 11.789 7.839 -14.965 1.00 87.75 83 ASP A O 1
ATOM 715 N N . PHE A 1 84 ? 10.697 9.745 -15.471 1.00 89.38 84 PHE A N 1
ATOM 716 C CA . PHE A 1 84 ? 9.825 9.198 -16.512 1.00 89.38 84 PHE A CA 1
ATOM 717 C C . PHE A 1 84 ? 10.304 9.519 -17.939 1.00 89.38 84 PHE A C 1
ATOM 719 O O . PHE A 1 84 ? 9.544 9.338 -18.895 1.00 89.38 84 PHE A O 1
ATOM 726 N N . THR A 1 85 ? 11.544 10.002 -18.083 1.00 90.81 85 THR A N 1
ATOM 727 C CA . THR A 1 85 ? 12.213 10.244 -19.371 1.00 90.81 85 THR A CA 1
ATOM 728 C C . THR A 1 85 ? 12.327 8.937 -20.156 1.00 90.81 85 THR A C 1
ATOM 730 O O . THR A 1 85 ? 12.911 7.971 -19.668 1.00 90.81 85 THR A O 1
ATOM 733 N N . GLN A 1 86 ? 11.757 8.894 -21.363 1.00 88.25 86 GLN A N 1
ATOM 734 C CA . GLN A 1 86 ? 11.518 7.656 -22.115 1.00 88.25 86 GLN A CA 1
ATOM 735 C C . GLN A 1 86 ? 12.814 6.891 -22.430 1.00 88.25 86 GLN A C 1
ATOM 737 O O . GLN A 1 86 ? 12.835 5.666 -22.356 1.00 88.25 86 GLN A O 1
ATOM 742 N N . GLU A 1 87 ? 13.892 7.609 -22.736 1.00 90.31 87 GLU A N 1
ATOM 743 C CA . GLU A 1 87 ? 15.205 7.083 -23.122 1.00 90.31 87 GLU A CA 1
ATOM 744 C C . GLU A 1 87 ? 15.927 6.365 -21.973 1.00 90.31 87 GLU A C 1
ATOM 746 O O . GLU A 1 87 ? 16.868 5.612 -22.210 1.00 90.31 87 GLU A O 1
ATOM 751 N N . LYS A 1 88 ? 15.497 6.594 -20.727 1.00 90.38 88 LYS A N 1
ATOM 752 C CA . LYS A 1 88 ? 16.075 5.964 -19.531 1.00 90.38 88 LYS A CA 1
ATOM 753 C C . LYS A 1 88 ? 15.340 4.695 -19.108 1.00 90.38 88 LYS A C 1
ATOM 755 O O . LYS A 1 88 ? 15.822 3.988 -18.228 1.00 90.38 88 LYS A O 1
ATOM 760 N N . LEU A 1 89 ? 14.164 4.434 -19.677 1.00 93.94 89 LEU A N 1
ATOM 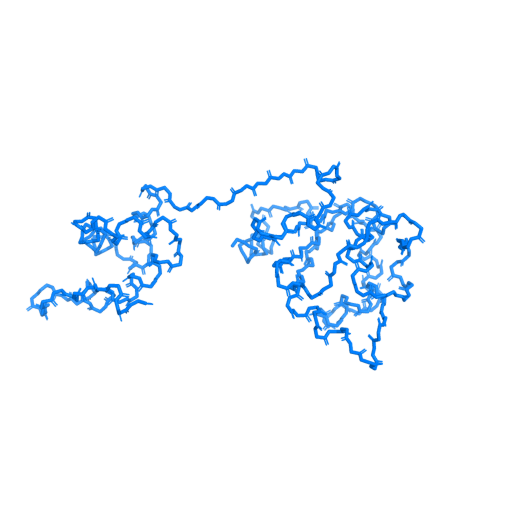761 C CA . LEU A 1 89 ? 13.304 3.335 -19.255 1.00 93.94 89 LEU A CA 1
ATOM 762 C C . LEU A 1 89 ? 13.786 2.005 -19.832 1.00 93.94 89 LEU A C 1
ATOM 764 O O . LEU A 1 89 ? 14.215 1.914 -20.980 1.00 93.94 89 LEU A O 1
ATOM 768 N N . CYS A 1 90 ? 13.643 0.950 -19.039 1.00 95.44 90 CYS A N 1
ATOM 769 C CA . CYS A 1 90 ? 13.964 -0.410 -19.443 1.00 95.44 90 CYS A CA 1
ATOM 770 C C . CYS A 1 90 ? 12.720 -1.147 -19.962 1.00 95.44 90 CYS A C 1
ATOM 772 O O . CYS A 1 90 ? 11.575 -0.738 -19.725 1.00 95.44 90 CYS A O 1
ATOM 774 N N . SER A 1 91 ? 12.953 -2.236 -20.697 1.00 95.88 91 SER A N 1
ATOM 775 C CA . SER A 1 91 ? 11.886 -3.065 -21.278 1.00 95.88 91 SER A CA 1
ATOM 776 C C . SER A 1 91 ? 12.037 -4.562 -21.008 1.00 95.88 91 SER A C 1
ATOM 778 O O . SER A 1 91 ? 11.039 -5.284 -21.033 1.00 95.88 91 SER A O 1
ATOM 780 N N . ASN A 1 92 ? 13.245 -5.026 -20.680 1.00 96.44 92 ASN A N 1
ATOM 781 C CA . ASN A 1 92 ? 13.517 -6.413 -20.326 1.00 96.44 92 ASN A CA 1
ATOM 782 C C . ASN A 1 92 ? 13.641 -6.568 -18.794 1.00 96.44 92 ASN A C 1
ATOM 784 O O . ASN A 1 92 ? 14.430 -5.853 -18.175 1.00 96.44 92 ASN A O 1
ATOM 788 N N . PRO A 1 93 ? 12.889 -7.491 -18.158 1.00 96.06 93 PRO A N 1
ATOM 789 C CA . PRO A 1 93 ? 12.921 -7.698 -16.706 1.00 96.06 93 PRO A CA 1
ATOM 790 C C . PRO A 1 93 ? 14.248 -8.237 -16.159 1.00 96.06 93 PRO A C 1
ATOM 792 O O . PRO A 1 93 ? 14.429 -8.219 -14.940 1.00 96.06 93 PRO A O 1
ATOM 795 N N . ASP A 1 94 ? 15.145 -8.716 -17.023 1.00 95.31 94 ASP A N 1
ATOM 796 C CA . ASP A 1 94 ? 16.466 -9.229 -16.648 1.00 95.31 94 ASP A CA 1
ATOM 797 C C . ASP A 1 94 ? 17.602 -8.210 -16.783 1.00 95.31 94 ASP A C 1
ATOM 799 O O . ASP A 1 94 ? 18.702 -8.466 -16.291 1.00 95.31 94 ASP A O 1
ATOM 803 N N . ASP A 1 95 ? 17.351 -7.055 -17.403 1.00 95.88 95 ASP A N 1
ATOM 804 C CA . ASP A 1 95 ? 18.369 -6.015 -17.515 1.00 95.88 95 ASP A CA 1
ATOM 805 C C . ASP A 1 95 ? 18.607 -5.346 -16.154 1.00 95.88 95 ASP A C 1
ATOM 807 O O . ASP A 1 95 ? 17.686 -5.161 -15.354 1.00 95.88 95 ASP A O 1
ATOM 811 N N . PHE A 1 96 ? 19.854 -4.958 -15.890 1.00 95.56 96 PHE A N 1
ATOM 812 C CA . PHE A 1 96 ? 20.254 -4.353 -14.622 1.00 95.56 96 PHE A CA 1
ATOM 813 C C . PHE A 1 96 ? 20.092 -2.839 -14.678 1.00 95.56 96 PHE A C 1
ATOM 815 O O . PHE A 1 96 ? 20.750 -2.161 -15.464 1.00 95.56 96 PHE A O 1
ATOM 822 N N . PHE A 1 97 ? 19.239 -2.310 -13.806 1.00 95.12 97 PHE A N 1
ATOM 823 C CA . PHE A 1 97 ? 18.970 -0.882 -13.703 1.00 95.12 97 PHE A CA 1
ATOM 824 C C . PHE A 1 97 ? 18.853 -0.453 -12.234 1.00 95.12 97 PHE A C 1
ATOM 826 O O . PHE A 1 97 ? 18.600 -1.285 -11.357 1.00 95.12 97 PHE A O 1
ATOM 833 N N . PRO A 1 98 ? 19.016 0.845 -11.927 1.00 94.19 98 PRO A N 1
ATOM 834 C CA . PRO A 1 98 ? 18.658 1.367 -10.615 1.00 94.19 98 PRO A CA 1
ATOM 835 C C . PRO A 1 98 ? 17.185 1.084 -10.298 1.00 94.19 98 PRO A C 1
ATOM 837 O O . PRO A 1 98 ? 16.327 1.158 -11.181 1.00 94.19 98 PRO A O 1
ATOM 840 N N . VAL A 1 99 ? 16.862 0.823 -9.029 1.00 94.69 99 VAL A N 1
ATOM 841 C CA . VAL A 1 99 ? 15.496 0.437 -8.620 1.00 94.69 99 VAL A CA 1
ATOM 842 C C . VAL A 1 99 ? 14.450 1.474 -9.042 1.00 94.69 99 VAL A C 1
ATOM 844 O O . VAL A 1 99 ? 13.386 1.097 -9.525 1.00 94.69 99 VAL A O 1
ATOM 847 N N . HIS A 1 100 ? 14.754 2.772 -8.940 1.00 93.81 100 HIS A N 1
ATOM 848 C CA . HIS A 1 100 ? 13.821 3.822 -9.359 1.00 93.81 100 HIS A CA 1
ATOM 849 C C . HIS A 1 100 ? 13.470 3.734 -10.855 1.00 93.81 100 HIS A C 1
ATOM 851 O O . HIS A 1 100 ? 12.323 3.985 -11.212 1.00 93.81 100 HIS A O 1
ATOM 857 N N . ILE A 1 101 ? 14.408 3.309 -11.714 1.00 95.31 101 ILE A N 1
ATOM 858 C CA . ILE A 1 101 ? 14.161 3.091 -13.147 1.00 95.31 101 ILE A CA 1
ATOM 859 C C . ILE A 1 101 ? 13.271 1.868 -13.373 1.00 95.31 101 ILE A C 1
ATOM 861 O O . ILE A 1 101 ? 12.386 1.915 -14.225 1.00 95.31 101 ILE A O 1
ATOM 865 N N . LEU A 1 102 ? 13.439 0.787 -12.602 1.00 96.88 102 LEU A N 1
ATOM 866 C CA . LEU A 1 102 ? 12.532 -0.367 -12.675 1.00 96.88 102 LEU A CA 1
ATOM 867 C C . LEU A 1 102 ? 11.092 0.045 -12.329 1.00 96.88 102 LEU A C 1
ATOM 869 O O . LEU A 1 102 ? 10.154 -0.305 -13.049 1.00 96.88 102 LEU A O 1
ATOM 873 N N . VAL A 1 103 ? 10.924 0.834 -11.260 1.00 96.19 103 VAL A N 1
ATOM 874 C CA . VAL A 1 103 ? 9.619 1.361 -10.827 1.00 96.19 103 VAL A CA 1
ATOM 875 C C . VAL A 1 103 ? 9.003 2.247 -11.911 1.00 96.19 103 VAL A C 1
ATOM 877 O O . VAL A 1 103 ? 7.846 2.036 -12.283 1.00 96.19 103 VAL A O 1
ATOM 880 N N . THR A 1 104 ? 9.757 3.205 -12.465 1.00 96.25 104 THR A N 1
ATOM 881 C CA . THR A 1 104 ? 9.222 4.081 -13.519 1.00 96.25 104 THR A CA 1
ATOM 882 C C . THR A 1 104 ? 8.948 3.340 -14.819 1.00 96.25 104 THR A C 1
ATOM 884 O O . THR A 1 104 ? 7.969 3.659 -15.490 1.00 96.25 104 THR A O 1
ATOM 887 N N . SER A 1 105 ? 9.723 2.306 -15.147 1.00 97.38 105 SER A N 1
ATOM 888 C CA . SER A 1 105 ? 9.507 1.473 -16.337 1.00 97.38 105 SER A CA 1
ATOM 889 C C . SER A 1 105 ? 8.231 0.630 -16.236 1.00 97.38 105 SER A C 1
ATOM 891 O O . SER A 1 105 ? 7.489 0.522 -17.216 1.00 97.38 105 SER A O 1
ATOM 893 N N . LEU A 1 106 ? 7.925 0.087 -15.049 1.00 97.56 106 LEU A N 1
ATOM 894 C CA . LEU A 1 106 ? 6.641 -0.574 -14.773 1.00 97.56 106 LEU A CA 1
ATOM 895 C C . LEU A 1 106 ? 5.482 0.425 -14.844 1.00 97.56 106 LEU A C 1
ATOM 897 O O . LEU A 1 106 ? 4.497 0.183 -15.540 1.00 97.56 106 LEU A O 1
ATOM 901 N N . PHE A 1 107 ? 5.619 1.578 -14.183 1.00 95.75 107 PHE A N 1
ATOM 902 C CA . PHE A 1 107 ? 4.601 2.634 -14.194 1.00 95.75 107 PHE A CA 1
ATOM 903 C C . PHE A 1 107 ? 4.298 3.130 -15.617 1.00 95.75 107 PHE A C 1
ATOM 905 O O . PHE A 1 107 ? 3.141 3.298 -15.998 1.00 95.75 107 PHE A O 1
ATOM 912 N N . ARG A 1 108 ? 5.336 3.308 -16.442 1.00 94.75 108 ARG A N 1
ATOM 913 C CA . ARG A 1 108 ? 5.230 3.732 -17.849 1.00 94.75 108 ARG A CA 1
ATOM 914 C C . ARG A 1 108 ? 4.884 2.596 -18.807 1.00 94.75 108 ARG A C 1
ATOM 916 O O . ARG A 1 108 ? 4.704 2.857 -19.996 1.00 94.75 108 ARG A O 1
ATOM 923 N N . ARG A 1 109 ? 4.767 1.361 -18.306 1.00 94.12 109 ARG A N 1
ATOM 924 C CA . ARG A 1 109 ? 4.461 0.144 -19.073 1.00 94.12 109 ARG A CA 1
ATOM 925 C C . ARG A 1 109 ? 5.450 -0.135 -20.210 1.00 94.12 109 ARG A C 1
ATOM 927 O O . ARG A 1 109 ? 5.084 -0.778 -21.196 1.00 94.12 109 ARG A O 1
ATOM 934 N N . THR A 1 110 ? 6.685 0.352 -20.092 1.00 96.38 110 THR A N 1
ATOM 935 C CA . THR A 1 110 ? 7.785 -0.070 -20.973 1.00 96.38 110 THR A CA 1
ATOM 936 C C . THR A 1 110 ? 8.293 -1.444 -20.556 1.00 96.38 110 THR A C 1
ATOM 938 O O . THR A 1 110 ? 8.653 -2.243 -21.415 1.00 96.38 110 THR A O 1
ATOM 941 N N . LEU A 1 111 ? 8.231 -1.739 -19.254 1.00 97.38 111 LEU A N 1
ATOM 942 C CA . LEU A 1 111 ? 8.512 -3.039 -18.664 1.00 97.38 111 LEU A CA 1
ATOM 943 C C . LEU A 1 111 ? 7.200 -3.765 -18.326 1.00 97.38 111 LEU A C 1
ATOM 945 O O . LEU A 1 111 ? 6.288 -3.161 -17.763 1.00 97.38 111 LEU A O 1
ATOM 949 N N . LEU A 1 112 ? 7.108 -5.058 -18.672 1.00 97.50 112 LEU A N 1
ATOM 950 C CA . LEU A 1 112 ? 5.927 -5.913 -18.444 1.00 97.50 112 LEU A CA 1
ATOM 951 C C . LEU A 1 112 ? 4.610 -5.268 -18.913 1.00 97.50 112 LEU A C 1
ATOM 953 O O . LEU A 1 112 ? 3.638 -5.143 -18.161 1.00 97.50 112 LEU A O 1
ATOM 957 N N . LYS A 1 113 ? 4.581 -4.845 -20.181 1.00 96.44 113 LYS A N 1
ATOM 958 C CA . LYS A 1 113 ? 3.415 -4.201 -20.798 1.00 96.44 113 LYS A CA 1
ATOM 959 C C . LYS A 1 113 ? 2.153 -5.053 -20.606 1.00 96.44 113 LYS A C 1
ATOM 961 O O . LYS A 1 113 ? 2.075 -6.168 -21.105 1.00 96.44 113 LYS A O 1
ATOM 966 N N . GLY A 1 114 ? 1.162 -4.493 -19.912 1.00 95.75 114 GLY A N 1
ATOM 967 C CA . GLY A 1 114 ? -0.098 -5.166 -19.572 1.00 95.75 114 GLY A CA 1
ATOM 968 C C . GLY A 1 114 ? -0.308 -5.362 -18.070 1.00 95.75 114 GLY A C 1
ATOM 969 O O . GLY A 1 114 ? -1.451 -5.512 -17.648 1.00 95.75 114 GLY A O 1
ATOM 970 N N . CYS A 1 115 ? 0.752 -5.290 -17.257 1.00 97.88 115 CYS A N 1
ATOM 971 C CA . CYS A 1 115 ? 0.607 -5.355 -15.805 1.00 97.88 115 CYS A CA 1
ATOM 972 C C . CYS A 1 115 ? -0.131 -4.146 -15.228 1.00 97.88 115 CYS A C 1
ATOM 974 O O . CYS A 1 115 ? -0.189 -3.065 -15.822 1.00 97.88 115 CYS A O 1
ATOM 976 N N . THR A 1 116 ? -0.712 -4.345 -14.045 1.00 97.94 116 THR A N 1
ATOM 977 C CA . THR A 1 116 ? -1.297 -3.257 -13.262 1.00 97.94 116 THR A CA 1
ATOM 978 C C . THR A 1 116 ? -0.290 -2.781 -12.227 1.00 97.94 116 THR A C 1
ATOM 980 O O . THR A 1 116 ? 0.302 -3.592 -11.518 1.00 97.94 116 THR A O 1
ATOM 983 N N . VAL A 1 117 ? -0.138 -1.464 -12.105 1.00 97.81 117 VAL A N 1
ATOM 984 C CA . VAL A 1 117 ? 0.668 -0.829 -11.061 1.00 97.81 117 VAL A CA 1
ATOM 985 C C . VAL A 1 117 ? -0.254 -0.012 -10.160 1.00 97.81 117 VAL A C 1
ATOM 987 O O . VAL A 1 117 ? -1.053 0.786 -10.644 1.00 97.81 117 VAL A O 1
ATOM 990 N N . LEU A 1 118 ? -0.149 -0.222 -8.851 1.00 97.50 118 LEU A N 1
ATOM 991 C CA . LEU A 1 118 ? -0.815 0.558 -7.814 1.00 97.50 118 LEU A CA 1
ATOM 992 C C . LEU A 1 118 ? 0.257 1.257 -6.981 1.00 97.50 118 LEU A C 1
ATOM 994 O O . LEU A 1 118 ? 1.085 0.591 -6.368 1.00 97.50 118 LEU A O 1
ATOM 998 N N . ILE A 1 119 ? 0.221 2.585 -6.933 1.00 97.00 119 ILE A N 1
ATOM 999 C CA . ILE A 1 119 ? 1.107 3.380 -6.081 1.00 97.00 119 ILE A CA 1
ATOM 1000 C C . ILE A 1 119 ? 0.266 4.030 -4.987 1.00 97.00 119 ILE A C 1
ATOM 1002 O O . ILE A 1 119 ? -0.768 4.628 -5.286 1.00 97.00 119 ILE A O 1
ATOM 1006 N N . THR A 1 120 ? 0.698 3.922 -3.731 1.00 97.06 120 THR A N 1
ATOM 1007 C CA . THR A 1 120 ? 0.140 4.728 -2.636 1.00 97.06 120 THR A CA 1
ATOM 1008 C C . THR A 1 120 ? 1.099 5.866 -2.308 1.00 97.06 120 THR A C 1
ATOM 1010 O O . THR A 1 120 ? 2.322 5.729 -2.394 1.00 97.06 120 THR A O 1
ATOM 1013 N N . THR A 1 121 ? 0.547 7.024 -1.967 1.00 95.94 121 THR A N 1
ATOM 1014 C CA . THR A 1 121 ? 1.338 8.206 -1.640 1.00 95.94 121 THR A CA 1
ATOM 1015 C C . THR A 1 121 ? 0.519 9.173 -0.801 1.00 95.94 121 THR A C 1
ATOM 1017 O O . THR A 1 121 ? -0.703 9.255 -0.965 1.00 95.94 121 THR A O 1
ATOM 1020 N N . ARG A 1 122 ? 1.178 9.921 0.086 1.00 94.25 122 ARG A N 1
ATOM 1021 C CA . ARG A 1 122 ? 0.586 11.141 0.647 1.00 94.25 122 ARG A CA 1
ATOM 1022 C C . ARG A 1 122 ? 0.451 12.218 -0.439 1.00 94.25 122 ARG A C 1
ATOM 1024 O O . ARG A 1 122 ? 1.321 12.309 -1.306 1.00 94.25 122 ARG A O 1
ATOM 1031 N N . PRO A 1 123 ? -0.564 13.101 -0.357 1.00 91.56 123 PRO A N 1
ATOM 1032 C CA . PRO A 1 123 ? -0.748 14.182 -1.330 1.00 91.56 123 PRO A CA 1
ATOM 1033 C C . PRO A 1 123 ? 0.509 15.035 -1.559 1.00 91.56 123 PRO A C 1
ATOM 1035 O O . PRO A 1 123 ? 0.754 15.486 -2.672 1.00 91.56 123 PRO A O 1
ATOM 1038 N N . THR A 1 124 ? 1.349 15.190 -0.530 1.00 90.56 124 THR A N 1
ATOM 1039 C CA . THR A 1 124 ? 2.602 15.960 -0.571 1.00 90.56 124 THR A CA 1
ATOM 1040 C C . THR A 1 124 ? 3.641 15.440 -1.563 1.00 90.56 124 THR A C 1
ATOM 1042 O O . THR A 1 124 ? 4.508 16.206 -1.958 1.00 90.56 124 THR A O 1
ATOM 1045 N N . ALA A 1 125 ? 3.594 14.165 -1.958 1.00 91.62 125 ALA A N 1
ATOM 1046 C CA . ALA A 1 125 ? 4.534 13.595 -2.928 1.00 91.62 125 ALA A CA 1
ATOM 1047 C C . ALA A 1 125 ? 3.892 13.323 -4.298 1.00 91.62 125 ALA A C 1
ATOM 1049 O O . ALA A 1 125 ? 4.550 12.788 -5.193 1.00 91.62 125 ALA A O 1
ATOM 1050 N N . LEU A 1 126 ? 2.630 13.723 -4.500 1.00 88.06 126 LEU A N 1
ATOM 1051 C CA . LEU A 1 126 ? 1.902 13.487 -5.748 1.00 88.06 126 LEU A CA 1
ATOM 1052 C C . LEU A 1 126 ? 2.537 14.213 -6.945 1.00 88.06 126 LEU A C 1
ATOM 1054 O O . LEU A 1 126 ? 2.533 13.689 -8.054 1.00 88.06 126 LEU A O 1
ATOM 1058 N N . GLU A 1 127 ? 3.145 15.378 -6.714 1.00 86.38 127 GLU A N 1
ATOM 1059 C CA . GLU A 1 127 ? 3.864 16.167 -7.728 1.00 86.38 127 GLU A CA 1
ATOM 1060 C C . GLU A 1 127 ? 5.054 15.431 -8.363 1.00 86.38 127 GLU A C 1
ATOM 1062 O O . GLU A 1 127 ? 5.518 15.799 -9.442 1.00 86.38 127 GLU A O 1
ATOM 1067 N N . THR A 1 128 ? 5.547 14.375 -7.710 1.00 85.88 128 THR A N 1
ATOM 1068 C CA . THR A 1 128 ? 6.639 13.551 -8.235 1.00 85.88 128 THR A CA 1
ATOM 1069 C C . THR A 1 128 ? 6.173 12.555 -9.297 1.00 85.88 128 THR A C 1
ATOM 1071 O O . THR A 1 128 ? 7.018 11.991 -9.989 1.00 85.88 128 THR A O 1
ATOM 1074 N N . LEU A 1 129 ? 4.859 12.345 -9.452 1.00 88.69 129 LEU A N 1
ATOM 1075 C CA . LEU A 1 129 ? 4.268 11.428 -10.425 1.00 88.69 129 LEU A CA 1
ATOM 1076 C C . LEU A 1 129 ? 3.835 12.144 -11.709 1.00 88.69 129 LEU A C 1
ATOM 1078 O O . LEU A 1 129 ? 3.270 13.236 -11.693 1.00 88.69 129 LEU A O 1
ATOM 1082 N N . ASP A 1 130 ? 4.008 11.466 -12.845 1.00 88.19 130 ASP A N 1
ATOM 1083 C CA . ASP A 1 130 ? 3.406 11.884 -14.113 1.00 88.19 130 ASP A CA 1
ATOM 1084 C C . ASP A 1 130 ? 1.910 11.524 -14.137 1.00 88.19 130 ASP A C 1
ATOM 1086 O O . ASP A 1 130 ? 1.499 10.481 -14.655 1.00 88.19 130 ASP A O 1
ATOM 1090 N N . MET A 1 131 ? 1.083 12.406 -13.568 1.00 89.06 131 MET A N 1
ATOM 1091 C CA . MET A 1 131 ? -0.369 12.209 -13.448 1.00 89.06 131 MET A CA 1
ATOM 1092 C C . MET A 1 131 ? -1.081 12.023 -14.795 1.00 89.06 131 MET A C 1
ATOM 1094 O O . MET A 1 131 ? -2.143 11.409 -14.839 1.00 89.06 131 MET A O 1
ATOM 1098 N N . LYS A 1 132 ? -0.492 12.468 -15.918 1.00 88.19 132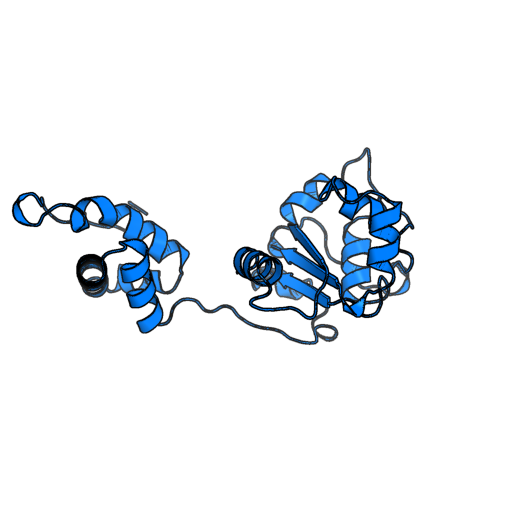 LYS A N 1
ATOM 1099 C CA . LYS A 1 132 ? -1.062 12.252 -17.263 1.00 88.19 132 LYS A CA 1
ATOM 1100 C C . LYS A 1 132 ? -1.062 10.778 -17.678 1.00 88.19 132 LYS A C 1
ATOM 1102 O O . LYS A 1 132 ? -1.737 10.414 -18.639 1.00 88.19 132 LYS A O 1
ATOM 1107 N N . ARG A 1 133 ? -0.274 9.938 -16.999 1.00 86.50 133 ARG A N 1
ATOM 1108 C CA . ARG A 1 133 ? -0.149 8.495 -17.258 1.00 86.50 133 ARG A CA 1
ATOM 1109 C C . ARG A 1 133 ? -0.887 7.633 -16.239 1.00 86.50 133 ARG A C 1
ATOM 1111 O O . ARG A 1 133 ? -0.837 6.412 -16.344 1.00 86.50 133 ARG A O 1
ATOM 1118 N N . VAL A 1 134 ? -1.564 8.250 -15.275 1.00 93.25 134 VAL A N 1
ATOM 1119 C CA . VAL A 1 134 ? -2.364 7.551 -14.272 1.00 93.25 134 VAL A CA 1
ATOM 1120 C C . VAL A 1 134 ? -3.751 7.284 -14.847 1.00 93.25 134 VAL A C 1
ATOM 1122 O O . VAL A 1 134 ? -4.489 8.218 -15.145 1.00 93.25 134 VAL A O 1
ATOM 1125 N N . ASP A 1 135 ? -4.132 6.013 -14.991 1.00 94.62 135 ASP A N 1
ATOM 1126 C CA . ASP A 1 135 ? -5.461 5.672 -15.522 1.00 94.62 135 ASP A CA 1
ATOM 1127 C C . ASP A 1 135 ? -6.579 5.943 -14.511 1.00 94.62 135 ASP A C 1
ATOM 1129 O O . ASP A 1 135 ? -7.718 6.214 -14.889 1.00 94.62 135 ASP A O 1
ATOM 1133 N N . ARG A 1 136 ? -6.279 5.784 -13.216 1.00 94.94 136 ARG A N 1
ATOM 1134 C CA . ARG A 1 136 ? -7.236 5.939 -12.117 1.00 94.94 136 ARG A CA 1
ATOM 1135 C C . ARG A 1 136 ? -6.550 6.505 -10.887 1.00 94.94 136 ARG A C 1
ATOM 1137 O O . ARG A 1 136 ? -5.492 6.028 -10.489 1.00 94.94 136 ARG A O 1
ATOM 1144 N N . PHE A 1 137 ? -7.217 7.460 -10.258 1.00 93.69 137 PHE A N 1
ATOM 1145 C CA . PHE A 1 137 ? -6.817 8.053 -8.993 1.00 93.69 137 PHE A CA 1
ATOM 1146 C C . PHE A 1 137 ? -7.966 7.917 -7.994 1.00 93.69 137 PHE A C 1
ATOM 1148 O O . PHE A 1 137 ? -9.133 8.040 -8.367 1.00 93.69 137 PHE A O 1
ATOM 1155 N N . ALA A 1 138 ? -7.632 7.633 -6.739 1.00 93.56 138 ALA A N 1
ATOM 1156 C CA . ALA A 1 138 ? -8.591 7.565 -5.649 1.00 93.56 138 A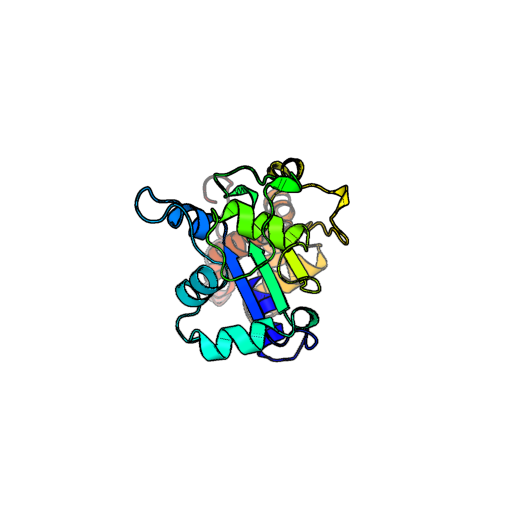LA A CA 1
ATOM 1157 C C . ALA A 1 138 ? -7.982 8.218 -4.411 1.00 93.56 138 ALA A C 1
ATOM 1159 O O . ALA A 1 138 ? -6.844 7.923 -4.045 1.00 93.56 138 ALA A O 1
ATOM 1160 N N . GLU A 1 139 ? -8.760 9.077 -3.763 1.00 93.19 139 GLU A N 1
ATOM 1161 C CA . GLU A 1 139 ? -8.389 9.711 -2.506 1.00 93.19 139 GLU A CA 1
ATOM 1162 C C . GLU A 1 139 ? -9.017 8.952 -1.334 1.00 93.19 139 GLU A C 1
ATOM 1164 O O . GLU A 1 139 ? -10.195 8.590 -1.359 1.00 93.19 139 GLU A O 1
ATOM 1169 N N . ILE A 1 140 ? -8.218 8.690 -0.300 1.00 92.06 140 ILE A N 1
ATOM 1170 C CA . ILE A 1 140 ? -8.672 8.026 0.922 1.00 92.06 140 ILE A CA 1
ATOM 1171 C C . ILE A 1 140 ? -8.930 9.114 1.957 1.00 92.06 140 ILE A C 1
ATOM 1173 O O . ILE A 1 140 ? -7.991 9.629 2.555 1.00 92.06 140 ILE A O 1
ATOM 1177 N N . LEU A 1 141 ? -10.203 9.452 2.157 1.00 90.75 141 LEU A N 1
ATOM 1178 C CA . LEU A 1 141 ? -10.595 10.569 3.014 1.00 90.75 141 LEU A CA 1
ATOM 1179 C C . LEU A 1 141 ? -10.483 10.217 4.506 1.00 90.75 141 LEU A C 1
ATOM 1181 O O . LEU A 1 141 ? -9.841 10.941 5.253 1.00 90.75 141 LEU A O 1
ATOM 1185 N N . GLY A 1 142 ? -11.047 9.089 4.944 1.00 93.31 142 GLY A N 1
ATOM 1186 C CA . GLY A 1 142 ? -11.111 8.713 6.361 1.00 93.31 142 GLY A CA 1
ATOM 1187 C C . GLY A 1 142 ? -12.411 7.980 6.683 1.00 93.31 142 GLY A C 1
ATOM 1188 O O . GLY A 1 142 ? -13.021 7.393 5.789 1.00 93.31 142 GLY A O 1
ATOM 1189 N N . PHE A 1 143 ? -12.836 8.012 7.947 1.00 96.12 143 PHE A N 1
ATOM 1190 C CA . PHE A 1 143 ? -14.110 7.453 8.395 1.00 96.12 143 PHE A CA 1
ATOM 1191 C C . PHE A 1 143 ? -15.234 8.490 8.437 1.00 96.12 143 PHE A C 1
ATOM 1193 O O . PHE A 1 143 ? -15.183 9.486 9.174 1.00 96.12 143 PHE A O 1
ATOM 1200 N N . PHE A 1 144 ? -16.303 8.179 7.706 1.00 95.06 144 PHE A N 1
ATOM 1201 C CA . PHE A 1 144 ? -17.612 8.813 7.859 1.00 95.06 144 PHE A CA 1
ATOM 1202 C C . PHE A 1 144 ? -18.252 8.436 9.207 1.00 95.06 144 PHE A C 1
ATOM 1204 O O . PHE A 1 144 ? -17.861 7.415 9.784 1.00 95.06 144 PHE A O 1
ATOM 1211 N N . PRO A 1 145 ? -19.206 9.226 9.735 1.00 94.12 145 PRO A N 1
ATOM 1212 C CA . PRO A 1 145 ? -19.801 8.998 11.056 1.00 94.12 145 PRO A CA 1
ATOM 1213 C C . PRO A 1 145 ? -20.240 7.548 11.312 1.00 94.12 145 PRO A C 1
ATOM 1215 O O . PRO A 1 145 ? -19.871 6.955 12.326 1.00 94.12 145 PRO A O 1
ATOM 1218 N N . GLU A 1 146 ? -20.908 6.917 10.347 1.00 95.81 146 GLU A N 1
ATOM 1219 C CA . GLU A 1 146 ? -21.389 5.536 10.459 1.00 95.81 146 GLU A CA 1
ATOM 1220 C C . GLU A 1 146 ? -20.221 4.542 10.549 1.00 95.81 146 GLU A C 1
ATOM 1222 O O . GLU A 1 146 ? -20.275 3.547 11.273 1.00 95.81 146 GLU A O 1
ATOM 1227 N N . GLN A 1 147 ? -19.125 4.823 9.838 1.00 97.00 147 GLN A N 1
ATOM 1228 C CA . GLN A 1 147 ? -17.913 4.004 9.858 1.00 97.00 147 GLN A CA 1
ATOM 1229 C C . GLN A 1 147 ? -17.146 4.123 11.172 1.00 97.00 147 GLN A C 1
ATOM 1231 O O . GLN A 1 147 ? -16.530 3.142 11.590 1.00 97.00 147 GLN A O 1
ATOM 1236 N N . ARG A 1 148 ? -17.213 5.277 11.848 1.00 97.38 148 ARG A N 1
ATOM 1237 C CA . ARG A 1 148 ? -16.629 5.450 13.186 1.00 97.38 148 ARG A CA 1
ATOM 1238 C C . ARG A 1 148 ? -17.338 4.543 14.187 1.00 97.38 148 ARG A C 1
ATOM 1240 O O . ARG A 1 148 ? -16.674 3.744 14.840 1.00 97.38 148 ARG A O 1
ATOM 1247 N N . LEU A 1 149 ? -18.672 4.571 14.219 1.00 97.31 149 LEU A N 1
ATOM 1248 C CA . LEU A 1 149 ? -19.454 3.685 15.087 1.00 97.31 149 LEU A CA 1
ATOM 1249 C C . LEU A 1 149 ? -19.187 2.203 14.777 1.00 97.31 149 LEU A C 1
ATOM 1251 O O . LEU A 1 149 ? -18.948 1.406 15.686 1.00 97.31 149 LEU A O 1
ATOM 1255 N N . MET A 1 150 ? -19.172 1.824 13.493 1.00 97.62 150 MET A N 1
ATOM 1256 C CA . MET A 1 150 ? -18.842 0.451 13.088 1.00 97.62 150 MET A CA 1
ATOM 1257 C C . MET A 1 150 ? -17.437 0.032 13.534 1.00 97.62 150 MET A C 1
ATOM 1259 O O . MET A 1 150 ? -17.239 -1.117 13.934 1.00 97.62 150 MET A O 1
ATOM 1263 N N . TYR A 1 151 ? -16.464 0.943 13.469 1.00 97.31 151 TYR A N 1
ATOM 1264 C CA . TYR A 1 151 ? -15.109 0.677 13.935 1.00 97.31 151 TYR A CA 1
ATOM 1265 C C . TYR A 1 151 ? -15.085 0.392 15.436 1.00 97.31 151 TYR A C 1
ATOM 1267 O O . TYR A 1 151 ? -14.518 -0.623 15.835 1.00 97.31 151 TYR A O 1
ATOM 1275 N N . PHE A 1 152 ? -15.728 1.236 16.248 1.00 97.69 152 PHE A N 1
ATOM 1276 C CA . PHE A 1 152 ? -15.781 1.064 17.702 1.00 97.69 152 PHE A CA 1
ATOM 1277 C C . PHE A 1 152 ? -16.422 -0.279 18.067 1.00 97.69 152 PHE A C 1
ATOM 1279 O O . PHE A 1 152 ? -15.778 -1.108 18.706 1.00 97.69 152 PHE A O 1
ATOM 1286 N N . LYS A 1 153 ? -17.619 -0.574 17.545 1.00 97.19 153 LYS A N 1
ATOM 1287 C CA . LYS A 1 153 ? -18.286 -1.876 17.747 1.00 97.19 153 LYS A CA 1
ATOM 1288 C C . LY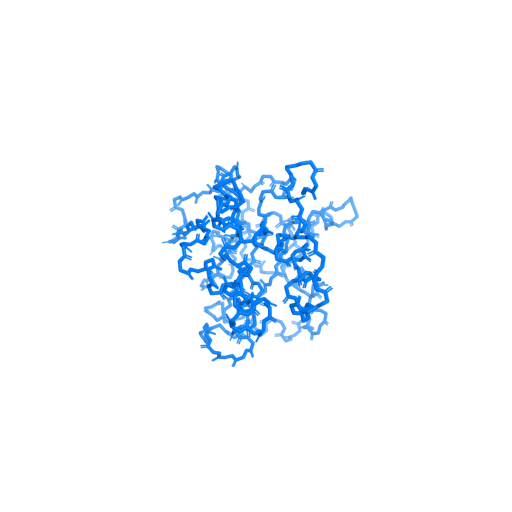S A 1 153 ? -17.374 -3.059 17.418 1.00 97.19 153 LYS A C 1
ATOM 1290 O O . LYS A 1 153 ? -17.272 -4.015 18.180 1.00 97.19 153 LYS A O 1
ATOM 1295 N N . LYS A 1 154 ? -16.661 -2.982 16.291 1.00 96.94 154 LYS A N 1
ATOM 1296 C CA . LYS A 1 154 ? -15.743 -4.043 15.869 1.00 96.94 154 LYS A CA 1
ATOM 1297 C C . LYS A 1 154 ? -14.486 -4.139 16.739 1.00 96.94 154 LYS A C 1
ATOM 1299 O O . LYS A 1 154 ? -13.977 -5.241 16.920 1.00 96.94 154 LYS A O 1
ATOM 1304 N N . PHE A 1 155 ? -13.961 -3.018 17.227 1.00 96.94 155 PHE A N 1
ATOM 1305 C CA . PHE A 1 155 ? -12.759 -2.985 18.059 1.00 96.94 155 PHE A CA 1
ATOM 1306 C C . PHE A 1 155 ? -13.001 -3.627 19.427 1.00 96.94 155 PHE A C 1
ATOM 1308 O O . PHE A 1 155 ? -12.177 -4.421 19.883 1.00 96.94 155 PHE A O 1
ATOM 1315 N N . PHE A 1 156 ? -14.126 -3.293 20.064 1.00 95.25 156 PHE A N 1
ATOM 1316 C CA . PHE A 1 156 ? -14.488 -3.827 21.377 1.00 95.25 156 PHE A CA 1
ATOM 1317 C C . PHE A 1 156 ? -14.987 -5.276 21.299 1.00 95.25 156 PHE A C 1
ATOM 1319 O O . PHE A 1 156 ? -14.835 -6.023 22.259 1.00 95.25 156 PHE A O 1
ATOM 1326 N N . GLY A 1 157 ? -15.521 -5.708 20.153 1.00 93.25 157 GLY A N 1
ATOM 1327 C CA . GLY A 1 157 ? -16.014 -7.075 19.947 1.00 93.25 157 GLY A CA 1
ATOM 1328 C C . GLY A 1 157 ? -17.407 -7.319 20.535 1.00 93.25 157 GLY A C 1
ATOM 1329 O O . GLY A 1 157 ? -18.113 -8.198 20.047 1.00 93.25 157 GLY A O 1
ATOM 1330 N N . ASP A 1 158 ? -17.814 -6.495 21.499 1.00 93.94 158 ASP A N 1
ATOM 1331 C CA . ASP A 1 158 ? -19.177 -6.351 21.994 1.00 93.94 158 ASP A CA 1
ATOM 1332 C C . ASP A 1 158 ? -19.804 -5.056 21.442 1.00 93.94 158 ASP A C 1
ATOM 1334 O O . ASP A 1 158 ? -19.197 -3.977 21.469 1.00 93.94 158 ASP A O 1
ATOM 1338 N N . ALA A 1 159 ? -21.005 -5.174 20.873 1.00 93.94 159 ALA A N 1
ATOM 1339 C CA . ALA A 1 159 ? -21.658 -4.068 20.180 1.00 93.94 159 ALA A CA 1
ATOM 1340 C C . ALA A 1 159 ? -22.181 -2.985 21.135 1.00 93.94 159 ALA A C 1
ATOM 1342 O O . ALA A 1 159 ? -22.233 -1.818 20.728 1.00 93.94 159 ALA A O 1
ATOM 1343 N N . ASP A 1 160 ? -22.535 -3.349 22.365 1.00 94.50 160 ASP A N 1
ATOM 1344 C CA . ASP A 1 160 ? -23.071 -2.428 23.363 1.00 94.50 160 ASP A CA 1
ATOM 1345 C C . ASP A 1 160 ? -21.919 -1.662 24.016 1.00 94.50 160 ASP A C 1
ATOM 1347 O O . ASP A 1 160 ? -21.917 -0.431 23.971 1.00 94.50 160 ASP A O 1
ATOM 1351 N N . GLN A 1 161 ? -20.854 -2.359 24.438 1.00 94.31 161 GLN A N 1
ATOM 1352 C CA . GLN A 1 161 ? -19.625 -1.716 24.937 1.00 94.31 161 GLN A CA 1
ATOM 1353 C C . GLN A 1 161 ? -19.008 -0.772 23.896 1.00 94.31 161 GLN A C 1
ATOM 1355 O O . GLN A 1 161 ? -18.568 0.333 24.214 1.00 94.31 161 GLN A O 1
ATOM 1360 N N . GLY A 1 162 ? -18.988 -1.187 22.625 1.00 96.31 162 GLY A N 1
ATOM 1361 C CA . GLY A 1 162 ? -18.497 -0.341 21.541 1.00 96.31 162 GLY A CA 1
ATOM 1362 C C . GLY A 1 162 ? -19.383 0.879 21.272 1.00 96.31 162 GLY A C 1
ATOM 1363 O O . GLY A 1 162 ? -18.858 1.935 20.921 1.00 96.31 162 GLY A O 1
ATOM 1364 N N . SER A 1 163 ? -20.705 0.761 21.441 1.00 96.44 163 SER A N 1
ATOM 1365 C CA . SER A 1 163 ? -21.627 1.902 21.310 1.00 96.44 163 SER A CA 1
ATOM 1366 C C . SER A 1 163 ? -21.459 2.889 22.461 1.00 96.44 163 SER A C 1
ATOM 1368 O O . SER A 1 163 ? -21.416 4.092 22.224 1.00 96.44 163 SER A O 1
ATOM 1370 N N . GLU A 1 164 ? -21.291 2.384 23.682 1.00 95.38 164 GLU A N 1
ATOM 1371 C CA . GLU A 1 164 ? -21.065 3.193 24.879 1.00 95.38 164 GLU A CA 1
ATOM 1372 C C . GLU A 1 164 ? -19.747 3.980 24.784 1.00 95.38 164 GLU A C 1
ATOM 1374 O O . GLU A 1 164 ? -19.721 5.202 24.945 1.00 95.38 164 GLU A O 1
ATOM 1379 N N . ALA A 1 165 ? -18.655 3.305 24.407 1.00 95.56 165 ALA A N 1
ATOM 1380 C CA . ALA A 1 165 ? -17.363 3.952 24.185 1.00 95.56 165 ALA A CA 1
ATOM 1381 C C . ALA A 1 165 ? -17.417 4.997 23.057 1.00 95.56 165 ALA A C 1
ATOM 1383 O O . ALA A 1 165 ? -16.734 6.021 23.121 1.00 95.56 165 ALA A O 1
ATOM 1384 N N . PHE A 1 166 ? -18.219 4.750 22.017 1.00 96.69 166 PHE A N 1
ATOM 1385 C CA . PHE A 1 166 ? -18.429 5.716 20.943 1.00 96.69 166 PHE A CA 1
ATOM 1386 C C . PHE A 1 166 ? -19.195 6.948 21.433 1.00 96.69 166 PHE A C 1
ATOM 1388 O O . PHE A 1 166 ? -18.768 8.062 21.140 1.00 96.69 166 PHE A O 1
ATOM 1395 N N . GLN A 1 167 ? -20.263 6.763 22.215 1.00 95.75 167 GLN A N 1
ATOM 1396 C CA . GLN A 1 167 ? -21.041 7.862 22.793 1.00 95.75 167 GLN A CA 1
ATOM 1397 C C . GLN A 1 167 ? -20.172 8.748 23.697 1.00 95.75 167 GLN A C 1
ATOM 1399 O O . GLN A 1 167 ? -20.181 9.968 23.550 1.00 95.75 167 GLN A O 1
ATOM 1404 N N . TYR A 1 168 ? -19.333 8.141 24.542 1.00 94.25 168 TYR A N 1
ATOM 1405 C CA . TYR A 1 168 ? -18.357 8.871 25.359 1.00 94.25 168 TYR A CA 1
ATOM 1406 C C . TYR A 1 168 ? -17.428 9.767 24.519 1.00 94.25 168 TYR A C 1
ATOM 1408 O O . TYR A 1 168 ? -17.109 10.894 24.899 1.00 94.25 168 TYR A O 1
ATOM 1416 N N . VAL A 1 169 ? -16.982 9.276 23.359 1.00 95.50 169 VAL A N 1
ATOM 1417 C CA . VAL A 1 169 ? -16.136 10.045 22.434 1.00 95.50 169 VAL A CA 1
ATOM 1418 C C . VAL A 1 169 ? -16.933 11.116 21.689 1.00 95.50 169 VAL A C 1
ATOM 1420 O O . VAL A 1 169 ? -16.399 12.195 21.443 1.00 95.50 169 VAL A O 1
ATOM 1423 N N . GLU A 1 170 ? -18.189 10.842 21.338 1.00 95.62 170 GLU A N 1
ATOM 1424 C CA . GLU A 1 170 ? -19.088 11.765 20.638 1.00 95.62 170 GLU A CA 1
ATOM 1425 C C . GLU A 1 170 ? -19.437 13.002 21.477 1.00 95.62 170 GLU A C 1
ATOM 1427 O O . GLU A 1 170 ? -19.501 14.108 20.938 1.00 95.62 170 GLU A O 1
ATOM 1432 N N . GLU A 1 171 ? -19.537 12.855 22.802 1.00 94.62 171 GLU A N 1
ATOM 1433 C CA . GLU A 1 171 ? -19.718 13.972 23.742 1.00 94.62 171 GLU A CA 1
ATOM 1434 C C . GLU A 1 171 ? -18.526 14.952 23.756 1.00 94.62 171 GLU A C 1
ATOM 1436 O O . GLU A 1 171 ? -18.664 16.113 24.152 1.00 94.62 171 GLU A O 1
ATOM 1441 N N . ASN A 1 172 ? -17.353 14.525 23.276 1.00 93.75 172 ASN A N 1
ATOM 1442 C CA . ASN A 1 172 ? -16.177 15.372 23.120 1.00 93.75 172 ASN A CA 1
ATOM 1443 C C . ASN A 1 172 ? -15.915 15.683 21.639 1.00 93.75 172 ASN A C 1
ATOM 1445 O O . ASN A 1 172 ? -15.281 14.912 20.917 1.00 93.75 172 ASN A O 1
ATOM 1449 N N . ALA A 1 173 ? -16.314 16.880 21.200 1.00 93.81 173 ALA A N 1
ATOM 1450 C CA . ALA A 1 173 ? -16.190 17.310 19.805 1.00 93.81 173 ALA A CA 1
ATOM 1451 C C . ALA A 1 173 ? -14.767 17.182 19.217 1.00 93.81 173 ALA A C 1
ATOM 1453 O O . ALA A 1 173 ? -14.618 16.909 18.022 1.00 93.81 173 ALA A O 1
ATOM 1454 N N . ILE A 1 174 ? -13.718 17.355 20.033 1.00 94.06 174 ILE A N 1
ATOM 1455 C CA . ILE A 1 174 ? -12.324 17.227 19.583 1.00 94.06 174 ILE A CA 1
ATOM 1456 C C . ILE A 1 174 ? -12.011 15.761 19.278 1.00 94.06 174 ILE A C 1
ATOM 1458 O O . ILE A 1 174 ? -11.584 15.447 18.165 1.00 94.06 174 ILE A O 1
ATOM 1462 N N . LEU A 1 175 ? -12.263 14.862 20.234 1.00 93.50 175 LEU A N 1
ATOM 1463 C CA . LEU A 1 175 ? -12.012 13.427 20.063 1.00 93.50 175 LEU A CA 1
ATOM 1464 C C . LEU A 1 175 ? -12.863 12.851 18.927 1.00 93.50 175 LEU A C 1
ATOM 1466 O O . LEU A 1 175 ? -12.353 12.125 18.072 1.00 93.50 175 LEU A O 1
ATOM 1470 N N . TYR A 1 176 ? -14.134 13.249 18.856 1.00 95.56 176 TYR A N 1
ATOM 1471 C CA . TYR A 1 176 ? -15.032 12.853 17.780 1.00 95.56 176 TYR A CA 1
ATOM 1472 C C . TYR A 1 176 ? -14.524 13.275 16.396 1.00 95.56 176 TYR A C 1
ATOM 1474 O O . TYR A 1 176 ? -14.563 12.486 15.448 1.00 95.56 176 TYR A O 1
ATOM 1482 N N . THR A 1 177 ? -14.016 14.505 16.266 1.00 94.94 177 THR A N 1
ATOM 1483 C CA . THR A 1 177 ? -13.453 15.006 15.002 1.00 94.94 177 THR A CA 1
ATOM 1484 C C . THR A 1 177 ? -12.175 14.257 14.629 1.00 94.94 177 THR A C 1
ATOM 1486 O O . THR A 1 177 ? -11.994 13.894 13.465 1.00 94.94 177 THR A O 1
ATOM 1489 N N . MET A 1 178 ? -11.316 13.951 15.607 1.00 95.19 178 MET A N 1
ATOM 1490 C CA . MET A 1 178 ? -10.100 13.160 15.388 1.00 95.19 178 MET A CA 1
ATOM 1491 C C . MET A 1 178 ? -10.395 11.762 14.840 1.00 95.19 178 MET A C 1
ATOM 1493 O O . MET A 1 178 ? -9.667 11.294 13.963 1.00 95.19 178 MET A O 1
ATOM 1497 N N . CYS A 1 179 ? -11.498 11.135 15.265 1.00 95.81 179 CYS A N 1
ATOM 1498 C CA . CYS A 1 179 ? -11.962 9.836 14.766 1.00 95.81 179 CYS A CA 1
ATOM 1499 C C . CYS A 1 179 ? -12.310 9.812 13.263 1.00 95.81 179 CYS A C 1
ATOM 1501 O O . CYS A 1 179 ? -12.596 8.750 12.711 1.00 95.81 179 CYS A O 1
ATOM 1503 N N . PHE A 1 180 ? -12.259 10.945 12.555 1.00 95.81 180 PHE A N 1
ATOM 1504 C CA . PHE A 1 180 ? -12.204 10.926 11.093 1.00 95.81 180 PHE A CA 1
ATOM 1505 C C . PHE A 1 180 ? -10.975 10.159 10.573 1.00 95.81 180 PHE A C 1
ATOM 1507 O O . PHE A 1 180 ? -11.074 9.445 9.577 1.00 95.81 180 PHE A O 1
ATOM 1514 N N . ASN A 1 181 ? -9.826 10.254 11.248 1.00 95.06 181 ASN A N 1
ATOM 1515 C CA . ASN A 1 181 ? -8.641 9.475 10.907 1.00 95.06 181 ASN A CA 1
ATOM 1516 C C . ASN A 1 181 ? -8.700 8.096 11.600 1.00 95.06 181 ASN A C 1
ATOM 1518 O O . ASN A 1 181 ? -8.705 8.036 12.834 1.00 95.06 181 ASN A O 1
ATOM 1522 N N . PRO A 1 182 ? -8.660 6.980 10.847 1.00 93.94 182 PRO A N 1
ATOM 1523 C CA . PRO A 1 182 ? -8.706 5.634 11.420 1.00 93.94 182 PRO A CA 1
ATOM 1524 C C . PRO A 1 182 ? -7.626 5.337 12.471 1.00 93.94 182 PRO A C 1
ATOM 1526 O O . PRO A 1 182 ? -7.862 4.536 13.376 1.00 93.94 182 PRO A O 1
ATOM 1529 N N . SER A 1 183 ? -6.451 5.970 12.380 1.00 93.44 183 SER A N 1
ATOM 1530 C CA . SER A 1 183 ? -5.379 5.801 13.367 1.00 93.44 183 SER A CA 1
ATOM 1531 C C . SER A 1 183 ? -5.760 6.390 14.725 1.00 93.44 183 SER A C 1
ATOM 1533 O O . SER A 1 183 ? -5.510 5.753 15.745 1.00 93.44 183 SER A O 1
ATOM 1535 N N . TYR A 1 184 ? -6.421 7.554 14.759 1.00 95.56 184 TYR A N 1
ATOM 1536 C CA . TYR A 1 184 ? -6.903 8.132 16.018 1.00 95.56 184 TYR A CA 1
ATOM 1537 C C . TYR A 1 184 ? -8.012 7.284 16.639 1.00 95.56 184 TYR A C 1
ATOM 1539 O O . TYR A 1 184 ? -7.984 7.083 17.849 1.00 95.56 184 TYR A O 1
ATOM 1547 N N . CYS A 1 185 ? -8.915 6.702 15.836 1.00 95.81 185 CYS A N 1
ATOM 1548 C CA . CYS A 1 185 ? -9.889 5.735 16.355 1.00 95.81 185 CYS A CA 1
ATOM 1549 C C . CYS A 1 185 ? -9.204 4.587 17.099 1.00 95.81 185 CYS A C 1
ATOM 1551 O O . CYS A 1 185 ? -9.628 4.236 18.196 1.00 95.81 185 CYS A O 1
ATOM 1553 N N . TRP A 1 186 ? -8.140 4.014 16.526 1.00 96.00 186 TRP A N 1
ATOM 1554 C CA . TRP A 1 186 ? -7.400 2.926 17.165 1.00 96.00 186 TRP A CA 1
ATOM 1555 C C . TRP A 1 186 ? -6.759 3.358 18.487 1.00 96.00 186 TRP A C 1
ATOM 1557 O O . TRP A 1 186 ? -6.876 2.632 19.475 1.00 96.00 186 TRP A O 1
ATOM 1567 N N . ILE A 1 187 ? -6.113 4.532 18.523 1.00 95.88 187 ILE A N 1
ATOM 1568 C CA . ILE A 1 187 ? -5.471 5.053 19.740 1.00 95.88 187 ILE A CA 1
ATOM 1569 C C . ILE A 1 187 ? -6.528 5.289 20.826 1.00 95.88 187 ILE A C 1
ATOM 1571 O O . ILE A 1 187 ? -6.408 4.747 21.923 1.00 95.88 187 ILE A O 1
ATOM 1575 N N . ILE A 1 188 ? -7.593 6.028 20.503 1.00 95.38 188 ILE A N 1
ATOM 1576 C CA . ILE A 1 188 ? -8.681 6.348 21.435 1.00 95.38 188 ILE A CA 1
ATOM 1577 C C . ILE A 1 188 ? -9.328 5.062 21.958 1.00 95.38 188 ILE A C 1
ATOM 1579 O O . ILE A 1 188 ? -9.413 4.875 23.169 1.00 95.38 188 ILE A O 1
ATOM 1583 N N . CYS A 1 189 ? -9.707 4.131 21.076 1.00 95.69 189 CYS A N 1
ATOM 1584 C CA . CYS A 1 189 ? -10.291 2.856 21.497 1.00 95.69 189 CYS A CA 1
ATOM 1585 C C . CYS A 1 189 ? -9.333 2.049 22.382 1.00 95.69 189 CYS A C 1
ATOM 1587 O O . CYS A 1 189 ? -9.772 1.431 23.345 1.00 95.69 189 CYS A O 1
ATOM 1589 N N . SER A 1 190 ? -8.028 2.066 22.091 1.00 94.94 190 SER A N 1
ATOM 1590 C CA . SER A 1 190 ? -7.024 1.358 22.895 1.00 94.94 190 SER A CA 1
ATOM 1591 C C . SER A 1 190 ? -6.909 1.925 24.309 1.00 94.94 190 SER A C 1
ATOM 1593 O O . SER A 1 190 ? -6.814 1.146 25.256 1.00 94.94 190 SER A O 1
ATOM 1595 N N . VAL A 1 191 ? -6.968 3.252 24.465 1.00 92.94 191 VAL A N 1
ATOM 1596 C CA . VAL A 1 191 ? -6.960 3.903 25.787 1.00 92.94 191 VAL A CA 1
ATOM 1597 C C . VAL A 1 191 ? -8.260 3.634 26.547 1.00 92.94 191 VAL A C 1
ATOM 1599 O O . VAL A 1 191 ? -8.235 3.356 27.743 1.00 92.94 191 VAL A O 1
ATOM 1602 N N . LEU A 1 192 ? -9.397 3.673 25.854 1.00 93.38 192 LEU A N 1
ATOM 1603 C CA . LEU A 1 192 ? -10.715 3.447 26.449 1.00 93.38 192 LEU A CA 1
ATOM 1604 C C . LEU A 1 192 ? -10.997 1.968 26.757 1.00 93.38 192 LEU A C 1
ATOM 1606 O O . LEU A 1 192 ? -11.897 1.662 27.540 1.00 93.38 192 LEU A O 1
ATOM 1610 N N . LYS A 1 193 ? -10.216 1.049 26.177 1.00 91.38 193 LYS A N 1
ATOM 1611 C CA . LYS A 1 193 ? -10.446 -0.396 26.242 1.00 91.38 193 LYS A CA 1
ATOM 1612 C C . LYS A 1 193 ? -10.601 -0.916 27.667 1.00 91.38 193 LYS A C 1
ATOM 1614 O O . LYS A 1 193 ? -11.546 -1.645 27.938 1.00 91.38 193 LYS A O 1
ATOM 1619 N N . SER A 1 194 ? -9.692 -0.547 28.569 1.00 87.31 194 SER A N 1
ATOM 1620 C CA . SER A 1 194 ? -9.721 -1.037 29.952 1.00 87.31 194 SER A CA 1
ATOM 1621 C C . SER A 1 194 ? -10.975 -0.586 30.697 1.00 87.31 194 SER A C 1
ATOM 1623 O O . SER A 1 194 ? -11.552 -1.374 31.432 1.00 87.31 194 SER A O 1
ATOM 1625 N N . HIS A 1 195 ? -11.433 0.646 30.479 1.00 88.88 195 HIS A N 1
ATOM 1626 C CA . HIS A 1 195 ? -12.608 1.177 31.162 1.00 88.88 195 HIS A CA 1
ATOM 1627 C C . HIS A 1 195 ? -13.900 0.500 30.685 1.00 88.88 195 HIS A C 1
ATOM 1629 O O . HIS A 1 195 ? -14.624 -0.066 31.498 1.00 88.88 195 HIS A O 1
ATOM 1635 N N . PHE A 1 196 ? -14.159 0.480 29.374 1.00 89.50 196 PHE A N 1
ATOM 1636 C CA . PHE A 1 196 ? -15.433 -0.028 28.846 1.00 89.50 196 PHE A CA 1
ATOM 1637 C C . PHE A 1 196 ? -15.531 -1.559 28.797 1.00 89.50 196 PHE A C 1
ATOM 1639 O O . PHE A 1 196 ? -16.636 -2.090 28.731 1.00 89.50 196 PHE A O 1
ATOM 1646 N N . MET A 1 197 ? -14.409 -2.282 28.884 1.00 87.06 197 MET A N 1
ATOM 1647 C CA . MET A 1 197 ? -14.423 -3.746 29.025 1.00 87.06 197 MET A CA 1
ATOM 1648 C C . MET A 1 197 ? -14.552 -4.227 30.477 1.00 87.06 197 MET A C 1
ATOM 1650 O O . MET A 1 197 ? -14.726 -5.423 30.699 1.00 87.06 197 MET A O 1
ATOM 1654 N N . THR A 1 198 ? -14.459 -3.328 31.460 1.00 85.00 198 THR A N 1
ATOM 1655 C CA . THR A 1 198 ? -14.687 -3.660 32.874 1.00 85.00 198 THR A CA 1
ATOM 1656 C C . THR A 1 198 ? -16.195 -3.627 33.165 1.00 85.00 198 THR A C 1
ATOM 1658 O O . THR A 1 198 ? -16.868 -2.736 32.635 1.00 85.00 198 THR A O 1
ATOM 1661 N N . PRO A 1 199 ? -16.756 -4.555 33.970 1.00 80.25 199 PRO A N 1
ATOM 1662 C CA . PRO A 1 199 ? -18.161 -4.498 34.385 1.00 80.25 199 PRO A CA 1
ATOM 1663 C C . PRO A 1 199 ? -18.495 -3.160 35.052 1.00 80.25 199 PRO A C 1
ATOM 1665 O O . PRO A 1 199 ? -17.680 -2.647 35.816 1.00 80.25 199 PRO A O 1
ATOM 1668 N N . GLU A 1 200 ? -19.679 -2.600 34.787 1.00 74.31 200 GLU A N 1
ATOM 1669 C CA . GLU A 1 200 ? -20.082 -1.268 35.282 1.00 74.31 200 GLU A CA 1
ATOM 1670 C C . GLU A 1 200 ? -19.906 -1.099 36.796 1.00 74.31 200 GLU A C 1
ATOM 1672 O O . GLU A 1 200 ? -19.460 -0.051 37.255 1.00 74.31 200 GLU A O 1
ATOM 1677 N N . GLU A 1 201 ? -20.182 -2.157 37.556 1.00 77.12 201 GLU A N 1
ATOM 1678 C CA . GLU A 1 201 ? -20.083 -2.221 39.020 1.00 77.12 201 GLU A CA 1
ATOM 1679 C C . GLU A 1 201 ? -18.652 -1.998 39.546 1.00 77.12 201 GLU A C 1
ATOM 1681 O O . GLU A 1 201 ? -18.462 -1.582 40.689 1.00 77.12 201 GLU A O 1
ATOM 1686 N N . GLU A 1 202 ? -17.642 -2.237 38.706 1.00 76.31 202 GLU A N 1
ATOM 1687 C CA . GLU A 1 202 ? -16.215 -2.122 39.024 1.00 76.31 202 GLU A CA 1
ATOM 1688 C C . GLU A 1 202 ? -15.547 -0.925 38.319 1.00 76.31 202 GLU A C 1
ATOM 1690 O O . GLU A 1 202 ? -14.343 -0.688 38.472 1.00 76.31 202 GLU A O 1
ATOM 1695 N N . ARG A 1 203 ? -16.304 -0.145 37.532 1.00 80.38 203 ARG A N 1
ATOM 1696 C CA . ARG A 1 203 ? -15.748 0.976 36.766 1.00 80.38 203 ARG A CA 1
ATOM 1697 C C . ARG A 1 203 ? -15.425 2.166 37.674 1.00 80.38 203 ARG A C 1
ATOM 1699 O O . ARG A 1 203 ? -16.285 2.751 38.324 1.00 80.38 203 ARG A O 1
ATOM 1706 N N . GLY A 1 204 ? -14.159 2.586 37.650 1.00 74.75 204 GLY A N 1
ATOM 1707 C CA . GLY A 1 204 ? -13.739 3.905 38.137 1.00 74.75 204 GLY A CA 1
ATOM 1708 C C . GLY A 1 204 ? -14.127 5.032 37.170 1.00 74.75 204 GLY A C 1
ATOM 1709 O O . GLY A 1 204 ? -14.767 4.797 36.152 1.00 74.75 204 GLY A O 1
ATOM 1710 N N . ALA A 1 205 ? -13.704 6.270 37.444 1.00 78.62 205 ALA A N 1
ATOM 1711 C CA . ALA A 1 205 ? -13.945 7.388 36.527 1.00 78.62 205 ALA A CA 1
ATOM 1712 C C . ALA A 1 205 ? -13.358 7.117 35.128 1.00 78.62 205 ALA A C 1
ATOM 1714 O O . ALA A 1 205 ? -12.229 6.634 35.009 1.00 78.62 205 ALA A O 1
ATOM 1715 N N . ALA A 1 206 ? -14.109 7.467 34.078 1.00 76.44 206 ALA A N 1
ATOM 1716 C CA . ALA A 1 206 ? -13.655 7.310 32.701 1.00 76.44 206 ALA A CA 1
ATOM 1717 C C . ALA A 1 206 ? -12.325 8.061 32.459 1.00 76.44 206 ALA A C 1
ATOM 1719 O O . ALA A 1 206 ? -12.144 9.171 32.983 1.00 76.44 206 ALA A O 1
ATOM 1720 N N . PRO A 1 207 ? -11.391 7.499 31.665 1.00 77.56 207 PRO A N 1
ATOM 1721 C CA . PRO A 1 207 ? -10.105 8.132 31.398 1.00 77.56 207 PRO A CA 1
ATOM 1722 C C . PRO A 1 207 ? -10.292 9.503 30.746 1.00 77.56 207 PRO A C 1
ATOM 1724 O O . PRO A 1 207 ? -10.852 9.606 29.659 1.00 77.56 207 PRO A O 1
ATOM 1727 N N . LYS A 1 208 ? -9.782 10.570 31.372 1.00 74.38 208 LYS A N 1
ATOM 1728 C CA . LYS A 1 208 ? -9.763 11.894 30.740 1.00 74.38 208 LYS A CA 1
ATOM 1729 C C . LYS A 1 208 ? -8.730 11.905 29.619 1.00 74.38 208 LYS A C 1
ATOM 1731 O O . LYS A 1 208 ? -7.534 11.991 29.876 1.00 74.38 208 LYS A O 1
ATOM 1736 N N . LEU A 1 209 ? -9.207 11.848 28.383 1.00 69.06 209 LEU A N 1
ATOM 1737 C CA . LEU A 1 209 ? -8.382 11.999 27.191 1.00 69.06 209 LEU A CA 1
ATOM 1738 C C . LEU A 1 209 ? -8.111 13.490 26.944 1.00 69.06 209 LEU A C 1
ATOM 1740 O O . LEU A 1 209 ? -9.016 14.250 26.598 1.00 69.06 209 LEU A O 1
ATOM 1744 N N . SER A 1 210 ? -6.862 13.915 27.138 1.00 62.34 210 SER A N 1
ATOM 1745 C CA . SER A 1 210 ? -6.377 15.242 26.740 1.00 62.34 210 SER A CA 1
ATOM 1746 C C . SER A 1 210 ? -5.446 15.124 25.533 1.00 62.34 210 SER A C 1
ATOM 1748 O O . SER A 1 210 ? -4.785 14.106 25.346 1.00 62.34 210 SER A O 1
ATOM 1750 N N . LEU A 1 211 ? -5.304 16.194 24.749 1.00 54.44 211 LEU A N 1
ATOM 1751 C CA . LEU A 1 211 ? -4.362 16.235 23.619 1.00 54.44 211 LEU A CA 1
ATOM 1752 C C . LEU A 1 211 ? -2.900 15.963 24.019 1.00 54.44 211 LEU A C 1
ATOM 1754 O O . LEU A 1 211 ? -2.093 15.647 23.161 1.00 54.44 211 LEU A O 1
ATOM 1758 N N . SER A 1 212 ? -2.551 16.086 25.304 1.00 53.75 212 SER A N 1
ATOM 1759 C CA . SER A 1 212 ? -1.209 15.792 25.821 1.00 53.75 212 SER A CA 1
ATOM 1760 C C . SER A 1 212 ? -0.981 14.313 26.157 1.00 53.75 212 SER A C 1
ATOM 1762 O O . SER A 1 212 ? 0.111 13.961 26.591 1.00 53.75 212 SER A O 1
ATOM 1764 N N . SER A 1 213 ? -2.016 13.473 26.052 1.00 50.31 213 SER A N 1
ATOM 1765 C CA . SER A 1 213 ? -1.975 12.035 26.367 1.00 50.31 213 SER A CA 1
ATOM 1766 C C . SER A 1 213 ? -2.121 11.134 25.128 1.00 50.31 213 SER A C 1
ATOM 1768 O O . SER A 1 213 ? -2.171 9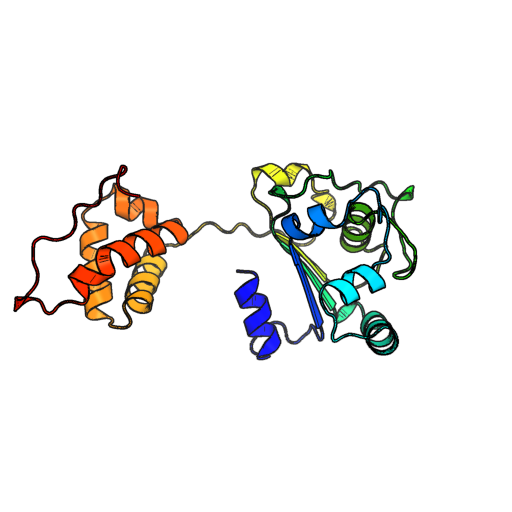.913 25.274 1.00 50.31 213 SER A O 1
ATOM 1770 N N . LEU A 1 214 ? -2.149 11.735 23.930 1.00 50.25 214 LEU A N 1
ATOM 1771 C CA . LEU A 1 214 ? -2.194 11.103 22.603 1.00 50.25 214 LEU A CA 1
ATOM 1772 C C . LEU A 1 214 ? -0.937 11.471 21.805 1.00 50.25 214 LEU A C 1
ATOM 1774 O O . LEU A 1 214 ? -0.494 10.619 21.005 1.00 50.25 214 LEU A O 1
#